Protein 3DYT (pdb70)

InterPro domains:
  IPR001452 SH3 domain [PF07653] (5-59)
  IPR001452 SH3 domain [PS50002] (1-62)
  IPR001452 SH3 domain [SM00326] (3-61)
  IPR001683 Phox homology [PF00787] (275-356)
  IPR001683 Phox homology [PS50195] (250-361)
  IPR001683 Phox homology [SM00312] (247-357)
  IPR014536 Sorting nexin 9 family [PIRSF027744] (1-592)
  IPR019497 Sorting nexin protein, WASP-binding domain [PF10456] (358-592)
  IPR027267 AH/BAR domain superfamily [G3DSA:1.20.1270.60] (405-594)
  IPR035558 SNX9, SH3 domain [cd11898] (4-60)
  IPR036028 SH3-like domain superfamily [SSF50044] (3-72)
  IPR036871 PX domain superfamily [G3DSA:3.30.1520.10] (230-363)
  IPR036871 PX domain superfamily [SSF64268] (232-363)
  IPR037425 Sorting nexin-9, BAR domain [cd07668] (386-595)
  IPR037426 Sorting nexin-9, PX domain [cd07285] (250-375)

Structure (mmCIF, N/CA/C/O backbone):
data_3DYT
#
_entry.id   3DYT
#
_cell.length_a   67.000
_cell.length_b   144.005
_cell.length_c   103.331
_cell.angle_alpha   90.00
_cell.angle_beta   90.00
_cell.angle_gamma   90.00
#
_symmetry.space_group_name_H-M   'C 2 2 21'
#
loop_
_entity.id
_entity.type
_entity.pdbx_description
1 polymer 'Sorting nexin-9'
2 non-polymer 'SULFATE ION'
3 water water
#
loop_
_atom_site.group_PDB
_atom_site.id
_atom_site.type_symbol
_atom_site.label_atom_id
_atom_site.label_alt_id
_atom_site.label_comp_id
_atom_site.label_asym_id
_atom_site.label_entity_id
_atom_site.label_seq_id
_atom_site.pdbx_PDB_ins_code
_atom_site.Cartn_x
_atom_site.Cartn_y
_atom_site.Cartn_z
_atom_site.occupancy
_atom_site.B_iso_or_equiv
_atom_site.auth_seq_id
_atom_site.auth_comp_id
_atom_site.auth_asym_id
_atom_site.auth_atom_id
_atom_site.pdbx_PDB_model_num
ATOM 1 N N . GLU A 1 1 ? 13.929 15.874 49.281 1.00 48.57 230 GLU A N 1
ATOM 2 C CA . GLU A 1 1 ? 12.832 16.813 49.527 1.00 48.63 230 GLU A CA 1
ATOM 3 C C . GLU A 1 1 ? 12.682 17.141 51.021 1.00 44.23 230 GLU A C 1
ATOM 4 O O . GLU A 1 1 ? 11.714 17.781 51.443 1.00 42.16 230 GLU A O 1
ATOM 10 N N . LYS A 1 2 ? 13.646 16.690 51.815 1.00 42.47 231 LYS A N 1
ATOM 11 C CA . LYS A 1 2 ? 13.654 16.972 53.239 1.00 40.50 231 LYS A CA 1
ATOM 12 C C . LYS A 1 2 ? 14.352 18.307 53.517 1.00 37.88 231 LYS A C 1
ATOM 13 O O . LYS A 1 2 ? 15.317 18.666 52.841 1.00 39.45 231 LYS A O 1
ATOM 19 N N . ILE A 1 3 ? 13.838 19.053 54.486 1.00 33.48 232 ILE A N 1
ATOM 20 C CA . ILE A 1 3 ? 14.390 20.369 54.804 1.00 31.41 232 ILE A CA 1
ATOM 21 C C . ILE A 1 3 ? 15.023 20.324 56.175 1.00 29.46 232 ILE A C 1
ATOM 22 O O . ILE A 1 3 ? 14.322 20.162 57.178 1.00 30.01 232 ILE A O 1
ATOM 27 N N . PRO A 1 4 ? 16.356 20.452 56.226 1.00 28.11 233 PRO A N 1
ATOM 28 C CA . PRO A 1 4 ? 17.060 20.391 57.506 1.00 28.11 233 PRO A CA 1
ATOM 29 C C . PRO A 1 4 ? 16.919 21.700 58.287 1.00 27.94 233 PRO A C 1
ATOM 30 O O . PRO A 1 4 ? 16.916 22.779 57.684 1.00 26.90 233 PRO A O 1
ATOM 34 N N . ILE A 1 5 ? 16.796 21.600 59.609 1.00 27.96 234 ILE A N 1
ATOM 35 C CA . ILE A 1 5 ? 16.928 22.761 60.486 1.00 25.93 234 ILE A CA 1
ATOM 36 C C . ILE A 1 5 ? 17.985 22.423 61.510 1.00 26.00 234 ILE A C 1
ATOM 37 O O . ILE A 1 5 ? 17.931 21.370 62.128 1.00 27.89 234 ILE A O 1
ATOM 42 N N . ILE A 1 6 ? 18.963 23.301 61.675 1.00 25.64 235 ILE A N 1
ATOM 43 C CA . ILE A 1 6 ? 20.035 23.072 62.622 1.00 26.64 235 ILE A CA 1
ATOM 44 C C . ILE A 1 6 ? 20.012 24.151 63.698 1.00 29.39 235 ILE A C 1
ATOM 45 O O . ILE A 1 6 ? 19.332 25.175 63.562 1.00 27.92 235 ILE A O 1
ATOM 50 N N . VAL A 1 7 ? 20.746 23.923 64.776 1.00 28.66 236 VAL A N 1
ATOM 51 C CA . VAL A 1 7 ? 20.846 24.929 65.816 1.00 28.67 236 VAL A CA 1
ATOM 52 C C . VAL A 1 7 ? 22.236 25.541 65.755 1.00 31.79 236 VAL A C 1
ATOM 53 O O . VAL A 1 7 ? 23.236 24.826 65.834 1.00 30.16 236 VAL A O 1
ATOM 57 N N . GLY A 1 8 ? 22.299 26.861 65.578 1.00 30.80 237 GLY A N 1
ATOM 58 C CA . GLY A 1 8 ? 23.569 27.562 65.582 1.00 31.48 237 GLY A CA 1
ATOM 59 C C . GLY A 1 8 ? 23.631 28.570 66.712 1.00 33.38 237 GLY A C 1
ATOM 60 O O . GLY A 1 8 ? 22.898 28.461 67.690 1.00 31.17 237 GLY A O 1
ATOM 61 N N . ASP A 1 9 ? 24.494 29.567 66.556 1.00 34.66 238 ASP A N 1
ATOM 62 C CA . ASP A 1 9 ? 24.731 30.555 67.593 1.00 37.25 238 ASP A CA 1
ATOM 63 C C . ASP A 1 9 ? 23.509 31.395 67.955 1.00 37.65 238 ASP A C 1
ATOM 64 O O . ASP A 1 9 ? 23.482 32.011 69.019 1.00 39.04 238 ASP A O 1
ATOM 69 N N . TYR A 1 10 ? 22.497 31.403 67.091 1.00 32.81 239 TYR A N 1
ATOM 70 C CA . TYR A 1 10 ? 21.290 32.165 67.359 1.00 31.83 239 TYR A CA 1
ATOM 71 C C . TYR A 1 10 ? 20.096 31.260 67.542 1.00 30.76 239 TYR A C 1
ATOM 72 O O . TYR A 1 10 ? 18.954 31.709 67.525 1.00 31.13 239 TYR A O 1
ATOM 81 N N . GLY A 1 11 ? 20.365 29.984 67.760 1.00 29.65 240 GLY A N 1
ATOM 82 C CA . GLY A 1 11 ? 19.303 29.012 67.882 1.00 29.60 240 GLY A CA 1
ATOM 83 C C . GLY A 1 11 ? 19.020 28.426 66.512 1.00 27.87 240 GLY A C 1
ATOM 84 O O . GLY A 1 11 ? 19.906 28.395 65.652 1.00 26.00 240 GLY A O 1
ATOM 85 N N . PRO A 1 12 ? 17.785 27.956 66.314 1.00 25.83 241 PRO A N 1
ATOM 86 C CA . PRO A 1 12 ? 17.357 27.317 65.070 1.00 25.02 241 PRO A CA 1
ATOM 87 C C . PRO A 1 12 ? 17.665 28.189 63.866 1.00 25.87 241 PRO A C 1
ATOM 88 O O . PRO A 1 12 ? 17.483 29.416 63.913 1.00 22.10 241 PRO A O 1
ATOM 100 N N . TRP A 1 14 ? 18.101 27.749 59.195 1.00 22.64 243 TRP A N 1
ATOM 101 C CA . TRP A 1 14 ? 18.137 26.926 58.001 1.00 23.51 243 TRP A CA 1
ATOM 102 C C . TRP A 1 14 ? 19.587 26.570 57.701 1.00 25.31 243 TRP A C 1
ATOM 103 O O . TRP A 1 14 ? 20.514 27.140 58.299 1.00 25.72 243 TRP A O 1
ATOM 114 N N . VAL A 1 15 ? 19.772 25.666 56.741 1.00 24.00 244 VAL A N 1
ATOM 115 C CA . VAL A 1 15 ? 21.105 25.290 56.261 1.00 26.14 244 VAL A CA 1
ATOM 116 C C . VAL A 1 15 ? 21.421 26.089 55.009 1.00 26.54 244 VAL A C 1
ATOM 117 O O . VAL A 1 15 ? 20.782 25.923 53.981 1.00 27.20 244 VAL A O 1
ATOM 121 N N . TYR A 1 16 ? 22.376 27.001 55.109 1.00 27.88 245 TYR A N 1
ATOM 122 C CA . TYR A 1 16 ? 22.654 27.914 54.012 1.00 28.09 245 TYR A CA 1
ATOM 123 C C . TYR A 1 16 ? 23.697 27.320 53.080 1.00 31.07 245 TYR A C 1
ATOM 124 O O . TYR A 1 16 ? 24.619 26.659 53.529 1.00 30.91 245 TYR A O 1
ATOM 133 N N . PRO A 1 17 ? 23.559 27.569 51.771 1.00 33.17 246 PRO A N 1
ATOM 134 C CA . PRO A 1 17 ? 24.453 26.980 50.767 1.00 35.08 246 PRO A CA 1
ATOM 135 C C . PRO A 1 17 ? 25.842 27.590 50.878 1.00 37.75 246 PRO A C 1
ATOM 136 O O . PRO A 1 17 ? 25.973 28.750 51.267 1.00 37.84 246 PRO A O 1
ATOM 140 N N . THR A 1 18 ? 26.866 26.816 50.538 1.00 38.97 247 THR A N 1
ATOM 141 C CA . THR A 1 18 ? 28.238 27.282 50.647 1.00 39.73 247 THR A CA 1
ATOM 142 C C . THR A 1 18 ? 28.514 28.417 49.670 1.00 42.03 247 THR A C 1
ATOM 143 O O . THR A 1 18 ? 29.414 29.225 49.889 1.00 42.25 247 THR A O 1
ATOM 147 N N . SER A 1 19 ? 27.728 28.481 48.600 1.00 40.92 248 SER A N 1
ATOM 148 C CA . SER A 1 19 ? 27.849 29.551 47.621 1.00 44.32 248 SER A CA 1
ATOM 149 C C . SER A 1 19 ? 26.510 30.235 47.369 1.00 45.10 248 SER A C 1
ATOM 150 O O . SER A 1 19 ? 25.465 29.589 47.307 1.00 44.25 248 SER A O 1
ATOM 153 N N . THR A 1 20 ? 26.551 31.547 47.194 1.00 44.80 249 THR A N 1
ATOM 154 C CA . THR A 1 20 ? 25.328 32.309 47.020 1.00 46.51 249 THR A CA 1
ATOM 155 C C . THR A 1 20 ? 24.710 32.101 45.630 1.00 44.82 249 THR A C 1
ATOM 156 O O . THR A 1 20 ? 25.409 32.009 44.611 1.00 45.28 249 THR A O 1
ATOM 160 N N . PHE A 1 21 ? 23.388 32.002 45.619 1.00 42.23 250 PHE A N 1
ATOM 161 C CA . PHE A 1 21 ? 22.614 31.755 44.408 1.00 38.68 250 PHE A CA 1
ATOM 162 C C . PHE A 1 21 ? 21.848 33.036 44.095 1.00 36.46 250 PHE A C 1
ATOM 163 O O . PHE A 1 21 ? 21.368 33.710 45.018 1.00 34.37 250 PHE A O 1
ATOM 171 N N . ASP A 1 22 ? 21.754 33.388 42.814 1.00 34.14 251 ASP A N 1
ATOM 172 C CA . ASP A 1 22 ? 21.016 34.576 42.401 1.00 33.77 251 ASP A CA 1
ATOM 173 C C . ASP A 1 22 ? 20.528 34.371 40.964 1.00 32.88 251 ASP A C 1
ATOM 174 O O . ASP A 1 22 ? 20.801 33.335 40.358 1.00 34.02 251 ASP A O 1
ATOM 179 N N . CYS A 1 23 ? 19.809 35.348 40.426 1.00 31.87 252 CYS A N 1
ATOM 180 C CA . CYS A 1 23 ? 19.240 35.242 39.081 1.00 31.59 252 CYS A CA 1
ATOM 181 C C . CYS A 1 23 ? 19.069 36.612 38.450 1.00 31.76 252 CYS A C 1
ATOM 182 O O . CYS A 1 23 ? 18.462 37.496 39.039 1.00 30.95 252 CYS A O 1
ATOM 185 N N . VAL A 1 24 ? 19.597 36.793 37.238 1.00 32.80 253 VAL A N 1
ATOM 186 C CA . VAL A 1 24 ? 19.446 38.068 36.549 1.00 31.84 253 VAL A CA 1
ATOM 187 C C . VAL A 1 24 ? 18.104 38.126 35.839 1.00 30.49 253 VAL A C 1
ATOM 188 O O . VAL A 1 24 ? 17.708 37.181 35.155 1.00 33.32 253 VAL A O 1
ATOM 192 N N . VAL A 1 25 ? 17.406 39.238 36.007 1.00 31.25 254 VAL A N 1
ATOM 193 C CA . VAL A 1 25 ? 16.143 39.466 35.325 1.00 32.07 254 VAL A CA 1
ATOM 194 C C . VAL A 1 25 ? 16.420 40.471 34.219 1.00 33.63 254 VAL A C 1
ATOM 195 O O . VAL A 1 25 ? 16.820 41.601 34.509 1.00 32.79 254 VAL A O 1
ATOM 199 N N . ALA A 1 26 ? 16.204 40.074 32.962 1.00 32.32 255 ALA A N 1
ATOM 200 C CA . ALA A 1 26 ? 16.564 40.943 31.838 1.00 34.24 255 ALA A CA 1
ATOM 201 C C . ALA A 1 26 ? 15.523 40.994 30.705 1.00 32.84 255 ALA A C 1
ATOM 202 O O . ALA A 1 26 ? 14.586 40.198 30.668 1.00 32.97 255 ALA A O 1
ATOM 204 N N . ASP A 1 27 ? 15.718 41.938 29.787 1.00 34.56 256 ASP A N 1
ATOM 205 C CA . ASP A 1 27 ? 14.924 42.045 28.563 1.00 33.63 256 ASP A CA 1
ATOM 206 C C . ASP A 1 27 ? 15.403 41.040 27.507 1.00 32.68 256 ASP A C 1
ATOM 207 O O . ASP A 1 27 ? 16.544 41.097 27.050 1.00 32.28 256 ASP A O 1
ATOM 212 N N . PRO A 1 28 ? 14.527 40.111 27.105 1.00 32.92 257 PRO A N 1
ATOM 213 C CA . PRO A 1 28 ? 14.946 39.097 26.128 1.00 34.09 257 PRO A CA 1
ATOM 214 C C . PRO A 1 28 ? 15.278 39.700 24.750 1.00 33.15 257 PRO A C 1
ATOM 215 O O . PRO A 1 28 ? 16.030 39.083 24.003 1.00 31.34 257 PRO A O 1
ATOM 219 N N . ARG A 1 29 ? 14.730 40.874 24.443 1.00 33.00 258 ARG A N 1
ATOM 220 C CA . ARG A 1 29 ? 15.016 41.575 23.184 1.00 34.13 258 ARG A CA 1
ATOM 221 C C . ARG A 1 29 ? 16.496 41.901 23.061 1.00 34.98 258 ARG A C 1
ATOM 222 O O . ARG A 1 29 ? 17.034 42.046 21.948 1.00 32.86 258 ARG A O 1
ATOM 230 N N . LYS A 1 30 ? 17.151 42.021 24.213 1.00 32.74 259 LYS A N 1
ATOM 231 C CA . LYS A 1 30 ? 18.551 42.401 24.261 1.00 33.59 259 LYS A CA 1
ATOM 232 C C . LYS A 1 30 ? 19.469 41.201 24.409 1.00 35.13 259 LYS A C 1
ATOM 233 O O . LYS A 1 30 ? 20.693 41.342 24.425 1.00 35.25 259 LYS A O 1
ATOM 239 N N . GLY A 1 31 ? 18.885 40.015 24.503 1.00 34.66 260 GLY A N 1
ATOM 240 C CA . GLY A 1 31 ? 19.671 38.829 24.778 1.00 37.36 260 GLY A CA 1
ATOM 241 C C . GLY A 1 31 ? 20.412 38.275 23.574 1.00 42.06 260 GLY A C 1
ATOM 242 O O . GLY A 1 31 ? 20.319 38.796 22.455 1.00 38.13 260 GLY A O 1
ATOM 243 N N . SER A 1 32 ? 21.142 37.189 23.804 1.00 41.68 261 SER A N 1
ATOM 244 C CA . SER A 1 32 ? 21.914 36.570 22.744 1.00 43.37 261 SER A CA 1
ATOM 245 C C . SER A 1 32 ? 21.095 35.532 21.949 1.00 43.79 261 SER A C 1
ATOM 246 O O . SER A 1 32 ? 21.574 34.980 20.950 1.00 45.07 261 SER A O 1
ATOM 249 N N . LYS A 1 33 ? 19.863 35.267 22.372 1.00 41.75 262 LYS A N 1
ATOM 250 C CA . LYS A 1 33 ? 19.002 34.390 21.589 1.00 41.99 262 LYS A CA 1
ATOM 251 C C . LYS A 1 33 ? 18.135 35.184 20.619 1.00 43.84 262 LYS A C 1
ATOM 252 O O . LYS A 1 33 ? 17.733 36.321 20.903 1.00 42.63 262 LYS A O 1
ATOM 266 N N . TYR A 1 35 ? 14.921 36.253 19.393 1.00 39.40 264 TYR A N 1
ATOM 267 C CA . TYR A 1 35 ? 13.678 36.388 20.141 1.00 39.67 264 TYR A CA 1
ATOM 268 C C . TYR A 1 35 ? 12.541 37.046 19.347 1.00 38.38 264 TYR A C 1
ATOM 269 O O . TYR A 1 35 ? 12.695 38.136 18.789 1.00 37.09 264 TYR A O 1
ATOM 278 N N . GLY A 1 36 ? 11.402 36.361 19.313 1.00 38.84 265 GLY A N 1
ATOM 279 C CA . GLY A 1 36 ? 10.207 36.871 18.673 1.00 39.20 265 GLY A CA 1
ATOM 280 C C . GLY A 1 36 ? 9.331 37.602 19.664 1.00 41.95 265 GLY A C 1
ATOM 281 O O . GLY A 1 36 ? 8.919 37.045 20.674 1.00 45.84 265 GLY A O 1
ATOM 282 N N . LEU A 1 37 ? 9.062 38.866 19.367 1.00 42.79 266 LEU A N 1
ATOM 283 C CA . LEU A 1 37 ? 8.317 39.762 20.237 1.00 45.38 266 LEU A CA 1
ATOM 284 C C . LEU A 1 37 ? 6.926 39.226 20.549 1.00 48.99 266 LEU A C 1
ATOM 285 O O . LEU A 1 37 ? 6.534 38.151 20.074 1.00 48.89 266 LEU A O 1
ATOM 290 N N . LYS A 1 38 ? 6.196 39.983 21.371 1.00 50.53 267 LYS A N 1
ATOM 291 C CA . LYS A 1 38 ? 4.752 39.805 21.567 1.00 50.29 267 LYS A CA 1
ATOM 292 C C . LYS A 1 38 ? 4.155 40.996 22.317 1.00 51.04 267 LYS A C 1
ATOM 293 O O . LYS A 1 38 ? 4.803 42.028 22.535 1.00 50.48 267 LYS A O 1
ATOM 299 N N . SER A 1 39 ? 2.877 40.850 22.634 1.00 51.68 268 SER A N 1
ATOM 300 C CA . SER A 1 39 ? 2.390 41.100 23.990 1.00 52.76 268 SER A CA 1
ATOM 301 C C . SER A 1 39 ? 1.785 39.736 24.216 1.00 50.03 268 SER A C 1
ATOM 302 O O . SER A 1 39 ? 1.026 39.265 23.354 1.00 51.49 268 SER A O 1
ATOM 305 N N . TYR A 1 40 ? 2.112 39.068 25.321 1.00 49.20 269 TYR A N 1
ATOM 306 C CA . TYR A 1 40 ? 2.735 39.628 26.525 1.00 47.40 269 TYR A CA 1
ATOM 307 C C . TYR A 1 40 ? 4.234 39.993 26.502 1.00 48.35 269 TYR A C 1
ATOM 308 O O . TYR A 1 40 ? 5.029 39.360 25.799 1.00 48.42 269 TYR A O 1
ATOM 317 N N . ILE A 1 41 ? 4.594 41.001 27.306 1.00 46.99 270 ILE A N 1
ATOM 318 C CA . ILE A 1 41 ? 5.979 41.249 27.738 1.00 44.82 270 ILE A CA 1
ATOM 319 C C . ILE A 1 41 ? 6.550 40.022 28.445 1.00 43.42 270 ILE A C 1
ATOM 320 O O . ILE A 1 41 ? 5.830 39.309 29.145 1.00 42.07 270 ILE A O 1
ATOM 325 N N . GLU A 1 42 ? 7.837 39.754 28.249 1.00 41.25 271 GLU A N 1
ATOM 326 C CA . GLU A 1 42 ? 8.481 38.653 28.953 1.00 37.89 271 GLU A CA 1
ATOM 327 C C . GLU A 1 42 ? 9.756 39.122 29.625 1.00 37.79 271 GLU A C 1
ATOM 328 O O . GLU A 1 42 ? 10.311 40.157 29.256 1.00 37.30 271 GLU A O 1
ATOM 334 N N . TYR A 1 43 ? 10.194 38.360 30.623 1.00 33.74 272 TYR A N 1
ATOM 335 C CA . TYR A 1 43 ? 11.422 38.644 31.348 1.00 32.48 272 TYR A CA 1
ATOM 336 C C . TYR A 1 43 ? 12.352 37.479 31.146 1.00 32.11 272 TYR A C 1
ATOM 337 O O . TYR A 1 43 ? 11.928 36.336 31.227 1.00 33.47 272 TYR A O 1
ATOM 346 N N . GLN A 1 44 ? 13.613 37.763 30.840 1.00 32.79 273 GLN A N 1
ATOM 347 C CA . GLN A 1 44 ? 14.595 36.703 30.643 1.00 32.68 273 GLN A CA 1
ATOM 348 C C . GLN A 1 44 ? 15.318 36.484 31.967 1.00 31.57 273 GLN A C 1
ATOM 349 O O . GLN A 1 44 ? 15.757 37.434 32.592 1.00 29.71 273 GLN A O 1
ATOM 355 N N . LEU A 1 45 ? 15.432 35.233 32.387 1.00 31.66 274 LEU A N 1
ATOM 356 C CA . LEU A 1 45 ? 16.033 34.936 33.673 1.00 33.82 274 LEU A CA 1
ATOM 357 C C . LEU A 1 45 ? 17.239 34.047 33.455 1.00 32.97 274 LEU A C 1
ATOM 358 O O . LEU A 1 45 ? 17.136 33.005 32.824 1.00 33.27 274 LEU A O 1
ATOM 363 N N . THR A 1 46 ? 18.380 34.458 33.990 1.00 33.13 275 THR A N 1
ATOM 364 C CA . THR A 1 46 ? 19.566 33.616 33.947 1.00 34.99 275 THR A CA 1
ATOM 365 C C . THR A 1 46 ? 20.086 33.357 35.356 1.00 34.65 275 THR A C 1
ATOM 366 O O . THR A 1 46 ? 20.640 34.246 35.986 1.00 33.37 275 THR A O 1
ATOM 370 N N . PRO A 1 47 ? 19.898 32.132 35.859 1.00 35.88 276 PRO A N 1
ATOM 371 C CA . PRO A 1 47 ? 20.448 31.811 37.179 1.00 35.54 276 PRO A CA 1
ATOM 372 C C . PRO A 1 47 ? 21.973 31.893 37.161 1.00 38.94 276 PRO A C 1
ATOM 373 O O . PRO A 1 47 ? 22.596 31.692 36.117 1.00 38.69 276 PRO A O 1
ATOM 377 N N . THR A 1 48 ? 22.562 32.188 38.312 1.00 38.31 277 THR A N 1
ATOM 378 C CA . THR A 1 48 ? 24.006 32.365 38.415 1.00 40.13 277 THR A CA 1
ATOM 379 C C . THR A 1 48 ? 24.763 31.066 38.199 1.00 40.72 277 THR A C 1
ATOM 380 O O . THR A 1 48 ? 25.930 31.080 37.823 1.00 42.58 277 THR A O 1
ATOM 384 N N . ASN A 1 49 ? 24.106 29.940 38.433 1.00 39.67 278 ASN A N 1
ATOM 385 C CA . ASN A 1 49 ? 24.786 28.661 38.321 1.00 42.16 278 ASN A CA 1
ATOM 386 C C . ASN A 1 49 ? 24.668 28.023 36.929 1.00 42.93 278 ASN A C 1
ATOM 387 O O . ASN A 1 49 ? 24.895 26.827 36.766 1.00 41.62 278 ASN A O 1
ATOM 392 N N . THR A 1 50 ? 24.308 28.818 35.930 1.00 42.78 279 THR A N 1
ATOM 393 C CA . THR A 1 50 ? 24.147 28.281 34.580 1.00 43.64 279 THR A CA 1
ATOM 394 C C . THR A 1 50 ? 24.208 29.379 33.528 1.00 44.76 279 THR A C 1
ATOM 395 O O . THR A 1 50 ? 24.102 30.566 33.842 1.00 44.01 279 THR A O 1
ATOM 399 N N . ASN A 1 51 ? 24.401 28.986 32.273 1.00 47.17 280 ASN A N 1
ATOM 400 C CA . ASN A 1 51 ? 24.394 29.946 31.182 1.00 45.83 280 ASN A CA 1
ATOM 401 C C . ASN A 1 51 ? 23.025 29.943 30.522 1.00 45.73 280 ASN A C 1
ATOM 402 O O . ASN A 1 51 ? 22.703 30.823 29.725 1.00 45.88 280 ASN A O 1
ATOM 407 N N . ARG A 1 52 ? 22.218 28.940 30.858 1.00 46.86 281 ARG A N 1
ATOM 408 C CA . ARG A 1 52 ? 20.885 28.809 30.273 1.00 45.35 281 ARG A CA 1
ATOM 409 C C . ARG A 1 52 ? 19.919 29.864 30.808 1.00 42.90 281 ARG A C 1
ATOM 410 O O . ARG A 1 52 ? 19.901 30.173 32.006 1.00 40.36 281 ARG A O 1
ATOM 418 N N . SER A 1 53 ? 19.110 30.399 29.904 1.00 40.46 282 SER A N 1
ATOM 419 C CA . SER A 1 53 ? 18.075 31.364 30.239 1.00 39.48 282 SER A CA 1
ATOM 420 C C . SER A 1 53 ? 16.709 30.771 29.990 1.00 39.06 282 SER A C 1
ATOM 421 O O . SER A 1 53 ? 16.543 29.927 29.104 1.00 39.60 282 SER A O 1
ATOM 424 N N . VAL A 1 54 ? 15.724 31.233 30.752 1.00 35.93 283 VAL A N 1
ATOM 425 C CA . VAL A 1 54 ? 14.333 31.020 30.377 1.00 34.91 283 VAL A CA 1
ATOM 426 C C . VAL A 1 54 ? 13.627 32.362 30.319 1.00 34.57 283 VAL A C 1
ATOM 427 O O . VAL A 1 54 ? 14.087 33.342 30.912 1.00 33.49 283 VAL A O 1
ATOM 431 N N . ASN A 1 55 ? 12.531 32.416 29.572 1.00 33.37 284 ASN A N 1
ATOM 432 C CA . ASN A 1 55 ? 11.701 33.608 29.517 1.00 35.31 284 ASN A CA 1
ATOM 433 C C . ASN A 1 55 ? 10.388 33.350 30.250 1.00 33.90 284 ASN A C 1
ATOM 434 O O . ASN A 1 55 ? 9.902 32.215 30.266 1.00 33.65 284 ASN A O 1
ATOM 439 N N . HIS A 1 56 ? 9.811 34.407 30.825 1.00 34.00 285 HIS A N 1
ATOM 440 C CA . HIS A 1 56 ? 8.531 34.318 31.526 1.00 34.23 285 HIS A CA 1
ATOM 441 C C . HIS A 1 56 ? 7.748 35.604 31.405 1.00 34.72 285 HIS A C 1
ATOM 442 O O . HIS A 1 56 ? 8.272 36.687 31.654 1.00 33.82 285 HIS A O 1
ATOM 449 N N . ARG A 1 57 ? 6.475 35.480 31.053 1.00 34.41 286 ARG A N 1
ATOM 450 C CA . ARG A 1 57 ? 5.545 36.591 31.161 1.00 37.44 286 ARG A CA 1
ATOM 451 C C . ARG A 1 57 ? 5.247 36.898 32.642 1.00 35.80 286 ARG A C 1
ATOM 452 O O . ARG A 1 57 ? 5.478 36.058 33.514 1.00 33.00 286 ARG A O 1
ATOM 460 N N . TYR A 1 58 ? 4.707 38.081 32.906 1.00 35.80 287 TYR A N 1
ATOM 461 C CA . TYR A 1 58 ? 4.412 38.504 34.271 1.00 36.95 287 TYR A CA 1
ATOM 462 C C . TYR A 1 58 ? 3.494 37.515 34.989 1.00 39.71 287 TYR A C 1
ATOM 463 O O . TYR A 1 58 ? 3.742 37.154 36.140 1.00 37.94 287 TYR A O 1
ATOM 472 N N . LYS A 1 59 ? 2.448 37.065 34.300 1.00 37.54 288 LYS A N 1
ATOM 473 C CA . LYS A 1 59 ? 1.533 36.055 34.838 1.00 39.57 288 LYS A CA 1
ATOM 474 C C . LYS A 1 59 ? 2.231 34.845 35.452 1.00 36.53 288 LYS A C 1
ATOM 475 O O . LYS A 1 59 ? 1.717 34.230 36.387 1.00 36.30 288 LYS A O 1
ATOM 481 N N . HIS A 1 60 ? 3.377 34.464 34.906 1.00 35.08 289 HIS A N 1
ATOM 482 C CA . HIS A 1 60 ? 4.080 33.299 35.421 1.00 32.68 289 HIS A CA 1
ATOM 483 C C . HIS A 1 60 ? 4.689 33.560 36.806 1.00 31.67 289 HIS A C 1
ATOM 484 O O . HIS A 1 60 ? 4.838 32.645 37.611 1.00 29.60 289 HIS A O 1
ATOM 491 N N . PHE A 1 61 ? 5.067 34.803 37.059 1.00 31.03 290 PHE A N 1
ATOM 492 C CA . PHE A 1 61 ? 5.577 35.169 38.371 1.00 32.33 290 PHE A CA 1
ATOM 493 C C . PHE A 1 61 ? 4.430 35.144 39.372 1.00 32.29 290 PHE A C 1
ATOM 494 O O . PHE A 1 61 ? 4.587 34.693 40.487 1.00 29.87 290 PHE A O 1
ATOM 502 N N . ASP A 1 62 ? 3.263 35.597 38.940 1.00 34.22 291 ASP A N 1
ATOM 503 C CA . ASP A 1 62 ? 2.075 35.545 39.771 1.00 34.22 291 ASP A CA 1
ATOM 504 C C . ASP A 1 62 ? 1.776 34.099 40.147 1.00 33.29 291 ASP A C 1
ATOM 505 O O . ASP A 1 62 ? 1.427 33.773 41.291 1.00 30.91 291 ASP A O 1
ATOM 510 N N . TRP A 1 63 ? 1.940 33.228 39.165 1.00 31.58 292 TRP A N 1
ATOM 511 C CA . TRP A 1 63 ? 1.712 31.812 39.345 1.00 29.49 292 TRP A CA 1
ATOM 512 C C . TRP A 1 63 ? 2.679 31.243 40.378 1.00 29.16 292 TRP A C 1
ATOM 513 O O . TRP A 1 63 ? 2.291 30.440 41.230 1.00 25.94 292 TRP A O 1
ATOM 524 N N . LEU A 1 64 ? 3.948 31.634 40.275 1.00 28.38 293 LEU A N 1
ATOM 525 C CA . LEU A 1 64 ? 4.971 31.134 41.192 1.00 28.68 293 LEU A CA 1
ATOM 526 C C . LEU A 1 64 ? 4.718 31.656 42.611 1.00 26.91 293 LEU A C 1
ATOM 527 O O . LEU A 1 64 ? 4.801 30.910 43.577 1.00 27.51 293 LEU A O 1
ATOM 532 N N . TYR A 1 65 ? 4.399 32.938 42.711 1.00 27.04 294 TYR A N 1
ATOM 533 C CA . TYR A 1 65 ? 4.032 33.556 43.977 1.00 28.53 294 TYR A CA 1
ATOM 534 C C . TYR A 1 65 ? 2.935 32.752 44.696 1.00 28.38 294 TYR A C 1
ATOM 535 O O . TYR A 1 65 ? 3.063 32.442 45.884 1.00 27.05 294 TYR A O 1
ATOM 544 N N . GLU A 1 66 ? 1.868 32.412 43.979 1.00 28.00 295 GLU A N 1
ATOM 545 C CA . GLU A 1 66 ? 0.803 31.593 44.554 1.00 30.12 295 GLU A CA 1
ATOM 546 C C . GLU A 1 66 ? 1.267 30.188 44.919 1.00 29.53 295 GLU A C 1
ATOM 547 O O . GLU A 1 66 ? 0.922 29.674 45.992 1.00 27.40 295 GLU A O 1
ATOM 553 N N . ARG A 1 67 ? 2.029 29.552 44.033 1.00 26.68 296 ARG A N 1
ATOM 554 C CA . ARG A 1 67 ? 2.554 28.228 44.346 1.00 26.86 296 ARG A CA 1
ATOM 555 C C . ARG A 1 67 ? 3.374 28.295 45.645 1.00 28.14 296 ARG A C 1
ATOM 556 O O . ARG A 1 67 ? 3.294 27.403 46.496 1.00 24.89 296 ARG A O 1
ATOM 564 N N . LEU A 1 68 ? 4.171 29.356 45.786 1.00 25.99 297 LEU A N 1
ATOM 565 C CA . LEU A 1 68 ? 5.062 29.468 46.934 1.00 26.18 297 LEU A CA 1
ATOM 566 C C . LEU A 1 68 ? 4.264 29.703 48.212 1.00 25.69 297 LEU A C 1
ATOM 567 O O . LEU A 1 68 ? 4.552 29.094 49.252 1.00 26.35 297 LEU A O 1
ATOM 572 N N . LEU A 1 69 ? 3.264 30.582 48.133 1.00 24.95 298 LEU A N 1
ATOM 573 C CA . LEU A 1 69 ? 2.363 30.814 49.268 1.00 27.23 298 LEU A CA 1
ATOM 574 C C . LEU A 1 69 ? 1.687 29.523 49.705 1.00 26.81 298 LEU A C 1
ATOM 575 O O . LEU A 1 69 ? 1.729 29.148 50.869 1.00 24.91 298 LEU A O 1
ATOM 580 N N . VAL A 1 70 ? 1.032 28.866 48.760 1.00 26.94 299 VAL A N 1
ATOM 581 C CA . VAL A 1 70 ? 0.341 27.612 49.029 1.00 27.60 299 VAL A CA 1
ATOM 582 C C . VAL A 1 70 ? 1.283 26.592 49.682 1.00 28.02 299 VAL A C 1
ATOM 583 O O . VAL A 1 70 ? 0.977 26.020 50.723 1.00 28.16 299 VAL A O 1
ATOM 587 N N . LYS A 1 71 ? 2.447 26.368 49.081 1.00 27.80 300 LYS A N 1
ATOM 588 C CA . LYS A 1 71 ? 3.360 25.362 49.618 1.00 26.15 300 LYS A CA 1
ATOM 589 C C . LYS A 1 71 ? 4.040 25.769 50.933 1.00 26.49 300 LYS A C 1
ATOM 590 O O . LYS A 1 71 ? 4.087 24.990 51.893 1.00 24.45 300 LYS A O 1
ATOM 596 N N . PHE A 1 72 ? 4.550 26.996 50.995 1.00 25.41 301 PHE A N 1
ATOM 597 C CA . PHE A 1 72 ? 5.426 27.354 52.102 1.00 25.25 301 PHE A CA 1
ATOM 598 C C . PHE A 1 72 ? 4.829 28.382 53.069 1.00 24.11 301 PHE A C 1
ATOM 599 O O . PHE A 1 72 ? 5.422 28.671 54.096 1.00 23.49 301 PHE A O 1
ATOM 607 N N . GLY A 1 73 ? 3.670 28.927 52.715 1.00 24.34 302 GLY A N 1
ATOM 608 C CA . GLY A 1 73 ? 3.071 30.049 53.421 1.00 25.38 302 GLY A CA 1
ATOM 609 C C . GLY A 1 73 ? 2.805 29.869 54.912 1.00 25.70 302 GLY A C 1
ATOM 610 O O . GLY A 1 73 ? 2.679 30.862 55.620 1.00 22.76 302 GLY A O 1
ATOM 611 N N . SER A 1 74 ? 2.710 28.625 55.391 1.00 23.75 303 SER A N 1
ATOM 612 C CA . SER A 1 74 ? 2.460 28.377 56.821 1.00 25.06 303 SER A CA 1
ATOM 613 C C . SER A 1 74 ? 3.702 28.633 57.636 1.00 24.91 303 SER A C 1
ATOM 614 O O . SER A 1 74 ? 3.647 28.740 58.867 1.00 24.35 303 SER A O 1
ATOM 617 N N . ALA A 1 75 ? 4.833 28.707 56.947 1.00 23.93 304 ALA A N 1
ATOM 618 C CA . ALA A 1 75 ? 6.116 28.818 57.624 1.00 23.45 304 ALA A CA 1
ATOM 619 C C . ALA A 1 75 ? 6.933 30.023 57.164 1.00 23.70 304 ALA A C 1
ATOM 620 O O . ALA A 1 75 ? 7.664 30.593 57.944 1.00 24.48 304 ALA A O 1
ATOM 622 N N . ILE A 1 76 ? 6.845 30.377 55.885 1.00 23.49 305 ILE A N 1
ATOM 623 C CA . ILE A 1 76 ? 7.793 31.336 55.323 1.00 23.66 305 ILE A CA 1
ATOM 624 C C . ILE A 1 76 ? 7.070 32.482 54.654 1.00 23.07 305 ILE A C 1
ATOM 625 O O . ILE A 1 76 ? 6.228 32.257 53.794 1.00 25.38 305 ILE A O 1
ATOM 630 N N . PRO A 1 77 ? 7.392 33.724 55.045 1.00 23.46 306 PRO A N 1
ATOM 631 C CA . PRO A 1 77 ? 6.822 34.882 54.353 1.00 22.72 306 PRO A CA 1
ATOM 632 C C . PRO A 1 77 ? 7.237 34.906 52.884 1.00 23.89 306 PRO A C 1
ATOM 633 O O . PRO A 1 77 ? 8.419 34.760 52.568 1.00 22.89 306 PRO A O 1
ATOM 637 N N . ILE A 1 78 ? 6.275 35.095 51.996 1.00 23.61 307 ILE A N 1
ATOM 638 C CA . ILE A 1 78 ? 6.575 35.293 50.586 1.00 25.18 307 ILE A CA 1
ATOM 639 C C . ILE A 1 78 ? 6.423 36.783 50.251 1.00 25.59 307 ILE A C 1
ATOM 640 O O . ILE A 1 78 ? 5.347 37.354 50.426 1.00 24.23 307 ILE A O 1
ATOM 645 N N . PRO A 1 79 ? 7.504 37.416 49.759 1.00 25.75 308 PRO A N 1
ATOM 646 C CA . PRO A 1 79 ? 7.469 38.848 49.412 1.00 26.38 308 PRO A CA 1
ATOM 647 C C . PRO A 1 79 ? 6.387 39.147 48.380 1.00 27.23 308 PRO A C 1
ATOM 648 O O . PRO A 1 79 ? 6.164 38.338 47.486 1.00 27.06 308 PRO A O 1
ATOM 652 N N . SER A 1 80 ? 5.737 40.296 48.485 1.00 27.95 309 SER A N 1
ATOM 653 C CA . SER A 1 80 ? 4.693 40.646 47.535 1.00 30.53 309 SER A CA 1
ATOM 654 C C . SER A 1 80 ? 5.280 40.950 46.151 1.00 31.46 309 SER A C 1
ATOM 655 O O . SER A 1 80 ? 6.382 41.502 46.043 1.00 28.55 309 SER A O 1
ATOM 658 N N . LEU A 1 81 ? 4.534 40.617 45.099 1.00 34.21 310 LEU A N 1
ATOM 659 C CA . LEU A 1 81 ? 4.883 41.049 43.740 1.00 33.84 310 LEU A CA 1
ATOM 660 C C . LEU A 1 81 ? 4.612 42.541 43.505 1.00 35.50 310 LEU A C 1
ATOM 661 O O . LEU A 1 81 ? 3.853 43.174 44.236 1.00 36.57 310 LEU A O 1
ATOM 666 N N . PRO A 1 82 ? 5.235 43.114 42.470 1.00 38.39 311 PRO A N 1
ATOM 667 C CA . PRO A 1 82 ? 5.016 44.520 42.108 1.00 39.61 311 PRO A CA 1
ATOM 668 C C . PRO A 1 82 ? 3.543 44.861 41.871 1.00 40.50 311 PRO A C 1
ATOM 669 O O . PRO A 1 82 ? 2.780 43.990 41.454 1.00 40.59 311 PRO A O 1
ATOM 673 N N . PHE A 1 94 ? 6.166 52.904 35.925 1.00 60.34 323 PHE A N 1
ATOM 674 C CA . PHE A 1 94 ? 6.746 52.611 34.621 1.00 57.98 323 PHE A CA 1
ATOM 675 C C . PHE A 1 94 ? 7.103 51.128 34.469 1.00 57.73 323 PHE A C 1
ATOM 676 O O . PHE A 1 94 ? 7.024 50.355 35.428 1.00 56.42 323 PHE A O 1
ATOM 684 N N . ILE A 1 95 ? 7.492 50.748 33.253 1.00 57.42 324 ILE A N 1
ATOM 685 C CA . ILE A 1 95 ? 7.924 49.392 32.925 1.00 54.88 324 ILE A CA 1
ATOM 686 C C . ILE A 1 95 ? 9.318 49.109 33.483 1.00 52.96 324 ILE A C 1
ATOM 687 O O . ILE A 1 95 ? 9.641 47.974 33.844 1.00 50.17 324 ILE A O 1
ATOM 692 N N . LYS A 1 96 ? 10.154 50.141 33.510 1.00 52.95 325 LYS A N 1
ATOM 693 C CA . LYS A 1 96 ? 11.499 50.037 34.059 1.00 52.03 325 LYS A CA 1
ATOM 694 C C . LYS A 1 96 ? 11.378 49.595 35.509 1.00 49.30 325 LYS A C 1
ATOM 695 O O . LYS A 1 96 ? 12.162 48.792 36.025 1.00 45.22 325 LYS A 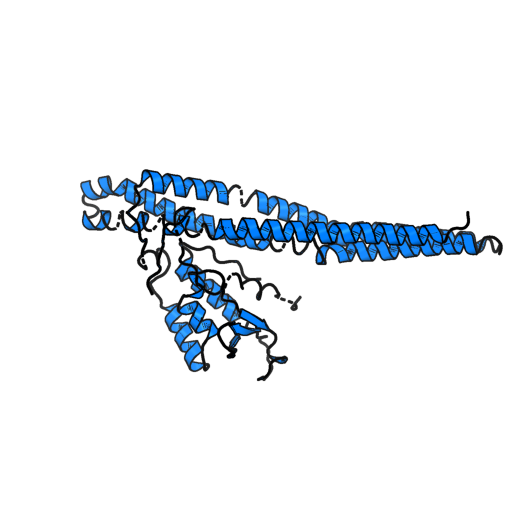O 1
ATOM 709 N N . ARG A 1 98 ? 8.865 47.971 37.020 1.00 44.38 327 ARG A N 1
ATOM 710 C CA . ARG A 1 98 ? 8.429 46.608 37.221 1.00 41.92 327 ARG A CA 1
ATOM 711 C C . ARG A 1 98 ? 9.615 45.656 37.142 1.00 40.47 327 ARG A C 1
ATOM 712 O O . ARG A 1 98 ? 9.719 44.714 37.934 1.00 34.91 327 ARG A O 1
ATOM 728 N N . GLU A 1 100 ? 12.733 46.297 37.771 1.00 35.26 329 GLU A N 1
ATOM 729 C CA . GLU A 1 100 ? 13.599 46.492 38.924 1.00 37.78 329 GLU A CA 1
ATOM 730 C C . GLU A 1 100 ? 13.042 45.749 40.138 1.00 32.67 329 GLU A C 1
ATOM 731 O O . GLU A 1 100 ? 13.790 45.120 40.873 1.00 30.94 329 GLU A O 1
ATOM 737 N N . ARG A 1 101 ? 11.728 45.820 40.321 1.00 32.95 330 ARG A N 1
ATOM 738 C CA . ARG A 1 101 ? 11.063 45.202 41.464 1.00 33.12 330 ARG A CA 1
ATOM 739 C C . ARG A 1 101 ? 11.017 43.687 41.342 1.00 31.78 330 ARG A C 1
ATOM 740 O O . ARG A 1 101 ? 11.006 42.964 42.343 1.00 28.67 330 ARG A O 1
ATOM 748 N N . LEU A 1 102 ? 11.010 43.209 40.106 1.00 30.51 331 LEU A N 1
ATOM 749 C CA . LEU A 1 102 ? 10.982 41.781 39.859 1.00 29.16 331 LEU A CA 1
ATOM 750 C C . LEU A 1 102 ? 12.378 41.223 40.099 1.00 27.40 331 LEU A C 1
ATOM 751 O O . LEU A 1 102 ? 12.521 40.097 40.558 1.00 25.91 331 LEU A O 1
ATOM 756 N N . GLN A 1 103 ? 13.407 42.008 39.784 1.00 26.57 332 GLN A N 1
ATOM 757 C CA . GLN A 1 103 ? 14.770 41.588 40.072 1.00 28.17 332 GLN A CA 1
ATOM 758 C C . GLN A 1 103 ? 14.956 41.474 41.598 1.00 26.45 332 GLN A C 1
ATOM 759 O O . GLN A 1 103 ? 15.493 40.486 42.083 1.00 25.84 332 GLN A O 1
ATOM 765 N N . ALA A 1 104 ? 14.498 42.472 42.348 1.00 25.61 333 ALA A N 1
ATOM 766 C CA . ALA A 1 104 ? 14.602 42.394 43.804 1.00 27.63 333 ALA A CA 1
ATOM 767 C C . ALA A 1 104 ? 13.846 41.169 44.338 1.00 27.22 333 ALA A C 1
ATOM 768 O O . ALA A 1 104 ? 14.353 40.439 45.185 1.00 27.07 333 ALA A O 1
ATOM 770 N N . TRP A 1 105 ? 12.630 40.956 43.847 1.00 25.36 334 TRP A N 1
ATOM 771 C CA . TRP A 1 105 ? 11.829 39.815 44.277 1.00 26.40 334 TRP A CA 1
ATOM 772 C C . TRP A 1 105 ? 12.542 38.478 44.004 1.00 25.95 334 TRP A C 1
ATOM 773 O O . TRP A 1 105 ? 12.655 37.632 44.891 1.00 24.64 334 TRP A O 1
ATOM 792 N N . THR A 1 107 ? 15.718 37.939 43.567 1.00 25.21 336 THR A N 1
ATOM 793 C CA . THR A 1 107 ? 16.921 37.853 44.379 1.00 27.95 336 THR A CA 1
ATOM 794 C C . THR A 1 107 ? 16.557 37.457 45.807 1.00 24.98 336 THR A C 1
ATOM 795 O O . THR A 1 107 ? 17.208 36.620 46.414 1.00 25.69 336 THR A O 1
ATOM 799 N N . ARG A 1 108 ? 15.502 38.066 46.324 1.00 24.17 337 ARG A N 1
ATOM 800 C CA . ARG A 1 108 ? 15.004 37.737 47.655 1.00 26.83 337 ARG A CA 1
ATOM 801 C C . ARG A 1 108 ? 14.696 36.232 47.762 1.00 25.99 337 ARG A C 1
ATOM 802 O O . ARG A 1 108 ? 15.109 35.578 48.723 1.00 23.96 337 ARG A O 1
ATOM 818 N N . CYS A 1 110 ? 15.798 33.737 45.604 1.00 24.67 339 CYS A N 1
ATOM 819 C CA . CYS A 1 110 ? 17.043 33.025 45.340 1.00 25.77 339 CYS A CA 1
ATOM 820 C C . CYS A 1 110 ? 17.896 32.931 46.599 1.00 25.35 339 CYS A C 1
ATOM 821 O O . CYS A 1 110 ? 18.525 31.908 46.842 1.00 25.53 339 CYS A O 1
ATOM 824 N N . ARG A 1 111 ? 17.914 33.995 47.397 1.00 23.45 340 ARG A N 1
ATOM 825 C CA . ARG A 1 111 ? 18.703 33.994 48.643 1.00 25.23 340 ARG A CA 1
ATOM 826 C C . ARG A 1 111 ? 18.034 33.245 49.808 1.00 25.29 340 ARG A C 1
ATOM 827 O O . ARG A 1 111 ? 18.631 33.069 50.883 1.00 25.51 340 ARG A O 1
ATOM 835 N N . HIS A 1 112 ? 16.799 32.801 49.621 1.00 23.63 341 HIS A N 1
ATOM 836 C CA . HIS A 1 112 ? 16.195 32.013 50.671 1.00 23.37 341 HIS A CA 1
ATOM 837 C C . HIS A 1 112 ? 16.625 30.556 50.533 1.00 23.95 341 HIS A C 1
ATOM 838 O O . HIS A 1 112 ? 16.417 29.940 49.486 1.00 24.24 341 HIS A O 1
ATOM 845 N N . PRO A 1 113 ? 17.234 30.005 51.598 1.00 23.90 342 PRO A N 1
ATOM 846 C CA . PRO A 1 113 ? 17.841 28.671 51.577 1.00 24.94 342 PRO A CA 1
ATOM 847 C C . PRO A 1 113 ? 16.816 27.546 51.437 1.00 25.86 342 PRO A C 1
ATOM 848 O O . PRO A 1 113 ? 17.196 26.435 51.102 1.00 25.88 342 PRO A O 1
ATOM 852 N N . VAL A 1 114 ? 15.541 27.826 51.683 1.00 23.87 343 VAL A N 1
ATOM 853 C CA . VAL A 1 114 ? 14.524 26.796 51.498 1.00 25.01 343 VAL A CA 1
ATOM 854 C C . VAL A 1 114 ? 13.838 26.972 50.142 1.00 24.66 343 VAL A C 1
ATOM 855 O O . VAL A 1 114 ? 13.761 26.038 49.349 1.00 23.90 343 VAL A O 1
ATOM 859 N N . ILE A 1 115 ? 13.348 28.177 49.879 1.00 24.96 344 ILE A N 1
ATOM 860 C CA . ILE A 1 115 ? 12.644 28.433 48.629 1.00 25.72 344 ILE A CA 1
ATOM 861 C C . ILE A 1 115 ? 13.543 28.057 47.451 1.00 26.13 344 ILE A C 1
ATOM 862 O O . ILE A 1 115 ? 13.131 27.324 46.543 1.00 25.74 344 ILE A O 1
ATOM 867 N N . SER A 1 116 ? 14.788 28.516 47.498 1.00 25.77 345 SER A N 1
ATOM 868 C CA . SER A 1 116 ? 15.681 28.384 46.342 1.00 27.03 345 SER A CA 1
ATOM 869 C C . SER A 1 116 ? 15.946 26.928 46.001 1.00 28.68 345 SER A C 1
ATOM 870 O O . SER A 1 116 ? 16.323 26.616 44.881 1.00 29.47 345 SER A O 1
ATOM 873 N N . GLU A 1 117 ? 15.746 26.045 46.971 1.00 27.63 346 GLU A N 1
ATOM 874 C CA . GLU A 1 117 ? 16.053 24.627 46.815 1.00 30.17 346 GLU A CA 1
ATOM 875 C C . GLU A 1 117 ? 14.816 23.817 46.479 1.00 30.49 346 GLU A C 1
ATOM 876 O O . GLU A 1 117 ? 14.897 22.608 46.250 1.00 33.03 346 GLU A O 1
ATOM 882 N N . SER A 1 118 ? 13.666 24.472 46.462 1.00 28.29 347 SER A N 1
ATOM 883 C CA . SER A 1 118 ? 12.430 23.754 46.213 1.00 29.52 347 SER A CA 1
ATOM 884 C C . SER A 1 118 ? 12.306 23.347 44.743 1.00 29.90 347 SER A C 1
ATOM 885 O O . SER A 1 118 ? 12.725 24.072 43.839 1.00 29.48 347 SER A O 1
ATOM 888 N N . GLU A 1 119 ? 11.723 22.177 44.524 1.00 30.68 348 GLU A N 1
ATOM 889 C CA . GLU A 1 119 ? 11.444 21.697 43.181 1.00 32.53 348 GLU A CA 1
ATOM 890 C C . GLU A 1 119 ? 10.726 22.743 42.334 1.00 31.40 348 GLU A C 1
ATOM 891 O O . GLU A 1 119 ? 11.107 23.002 41.193 1.00 31.78 348 GLU A O 1
ATOM 897 N N . VAL A 1 120 ? 9.690 23.364 42.886 1.00 29.89 349 VAL A N 1
ATOM 898 C CA . VAL A 1 120 ? 8.914 24.304 42.086 1.00 28.86 349 VAL A CA 1
ATOM 899 C C . VAL A 1 120 ? 9.734 25.533 41.668 1.00 30.44 349 VAL A C 1
ATOM 900 O O . VAL A 1 120 ? 9.586 26.035 40.543 1.00 27.24 349 VAL A O 1
ATOM 904 N N . PHE A 1 121 ? 10.593 26.031 42.554 1.00 27.70 350 PHE A N 1
ATOM 905 C CA . PHE A 1 121 ? 11.396 27.211 42.196 1.00 27.89 350 PHE A CA 1
ATOM 906 C C . PHE A 1 121 ? 12.417 26.837 41.118 1.00 27.48 350 PHE A C 1
ATOM 907 O O . PHE A 1 121 ? 12.601 27.559 40.145 1.00 29.54 350 PHE A O 1
ATOM 915 N N . GLN A 1 122 ? 13.085 25.714 41.320 1.00 29.27 351 GLN A N 1
ATOM 916 C CA . GLN A 1 122 ? 14.132 25.277 40.409 1.00 32.30 351 GLN A CA 1
ATOM 917 C C . GLN A 1 122 ? 13.590 24.988 39.004 1.00 32.76 351 GLN A C 1
ATOM 918 O O . GLN A 1 122 ? 14.194 25.409 38.024 1.00 33.44 351 GLN A O 1
ATOM 924 N N . GLN A 1 123 ? 12.451 24.298 38.911 1.00 32.23 352 GLN A N 1
ATOM 925 C CA . GLN A 1 123 ? 11.889 23.925 37.601 1.00 35.28 352 GLN A CA 1
ATOM 926 C C . GLN A 1 123 ? 11.425 25.170 36.869 1.00 34.99 352 GLN A C 1
ATOM 927 O O . GLN A 1 123 ? 11.479 25.255 35.638 1.00 36.04 352 GLN A O 1
ATOM 933 N N . PHE A 1 124 ? 10.984 26.150 37.644 1.00 31.19 353 PHE A N 1
ATOM 934 C CA . PHE A 1 124 ? 10.551 27.428 37.095 1.00 31.83 353 PHE A CA 1
ATOM 935 C C . PHE A 1 124 ? 11.703 28.144 36.401 1.00 30.88 353 PHE A C 1
ATOM 936 O O . PHE A 1 124 ? 11.495 28.948 35.480 1.00 31.90 353 PHE A O 1
ATOM 944 N N . LEU A 1 125 ? 12.919 27.856 36.852 1.00 31.74 354 LEU A N 1
ATOM 945 C CA . LEU A 1 125 ? 14.098 28.513 36.298 1.00 35.37 354 LEU A CA 1
ATOM 946 C C . LEU A 1 125 ? 14.870 27.664 35.291 1.00 35.62 354 LEU A C 1
ATOM 947 O O . LEU A 1 125 ? 15.743 28.196 34.615 1.00 36.07 354 LEU A O 1
ATOM 952 N N . ASN A 1 126 ? 14.590 26.357 35.228 1.00 35.47 355 ASN A N 1
ATOM 953 C CA . ASN A 1 126 ? 15.468 25.436 34.507 1.00 38.81 355 ASN A CA 1
ATOM 954 C C . ASN A 1 126 ? 14.816 24.498 33.472 1.00 44.79 355 ASN A C 1
ATOM 955 O O . ASN A 1 126 ? 15.389 23.460 33.121 1.00 48.71 355 ASN A O 1
ATOM 960 N N . PHE A 1 127 ? 13.643 24.858 32.964 1.00 44.08 356 PHE A N 1
ATOM 961 C CA . PHE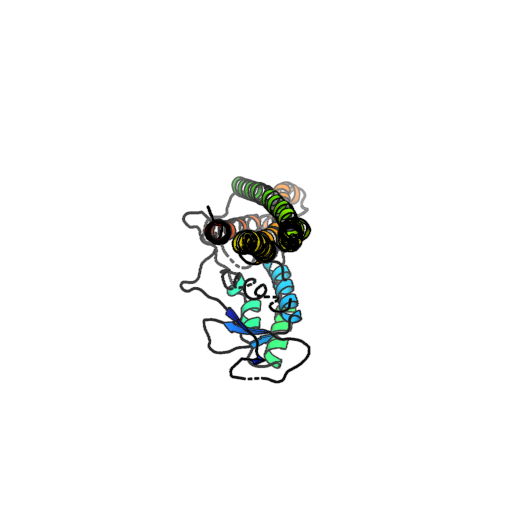 A 1 127 ? 12.990 24.027 31.952 1.00 48.22 356 PHE A CA 1
ATOM 962 C C . PHE A 1 127 ? 13.545 24.259 30.540 1.00 50.91 356 PHE A C 1
ATOM 963 O O . PHE A 1 127 ? 13.755 25.402 30.119 1.00 49.77 356 PHE A O 1
ATOM 971 N N . ARG A 1 128 ? 13.741 23.165 29.805 1.00 53.77 357 ARG A N 1
ATOM 972 C CA . ARG A 1 128 ? 14.366 23.198 28.480 1.00 56.32 357 ARG A CA 1
ATOM 973 C C . ARG A 1 128 ? 13.402 23.483 27.327 1.00 54.87 357 ARG A C 1
ATOM 974 O O . ARG A 1 128 ? 13.809 24.024 26.301 1.00 54.06 357 ARG A O 1
ATOM 982 N N . ASP A 1 129 ? 12.131 23.124 27.494 1.00 55.16 358 ASP A N 1
ATOM 983 C CA . ASP A 1 129 ? 11.127 23.359 26.451 1.00 56.47 358 ASP A CA 1
ATOM 984 C C . ASP A 1 129 ? 9.723 23.526 27.036 1.00 55.09 358 ASP A C 1
ATOM 985 O O . ASP A 1 129 ? 9.432 23.011 28.119 1.00 55.11 358 ASP A O 1
ATOM 990 N N . GLU A 1 130 ? 8.869 24.249 26.308 1.00 54.71 359 GLU A N 1
ATOM 991 C CA . GLU A 1 130 ? 7.466 24.474 26.676 1.00 55.69 359 GLU A CA 1
ATOM 992 C C . GLU A 1 130 ? 6.770 23.244 27.248 1.00 55.67 359 GLU A C 1
ATOM 993 O O . GLU A 1 130 ? 5.961 23.353 28.170 1.00 54.99 359 GLU A O 1
ATOM 999 N N . LYS A 1 131 ? 7.066 22.077 26.688 1.00 55.60 360 LYS A N 1
ATOM 1000 C CA . LYS A 1 131 ? 6.491 20.836 27.190 1.00 56.32 360 LYS A CA 1
ATOM 1001 C C . LYS A 1 131 ? 6.869 20.676 28.653 1.00 54.04 360 LYS A C 1
ATOM 1002 O O . LYS A 1 131 ? 6.014 20.458 29.511 1.00 52.44 360 LYS A O 1
ATOM 1008 N N . GLU A 1 132 ? 8.168 20.783 28.914 1.00 53.98 361 GLU A N 1
ATOM 1009 C CA . GLU A 1 132 ? 8.741 20.556 30.232 1.00 52.70 361 GLU A CA 1
ATOM 1010 C C . GLU A 1 132 ? 8.164 21.532 31.255 1.00 49.33 361 GLU A C 1
ATOM 1011 O O . GLU A 1 132 ? 7.889 21.160 32.395 1.00 48.64 361 GLU A O 1
ATOM 1017 N N . TRP A 1 133 ? 7.985 22.776 30.831 1.00 48.65 362 TRP A N 1
ATOM 1018 C CA . TRP A 1 133 ? 7.396 23.811 31.664 1.00 47.22 362 TRP A CA 1
ATOM 1019 C C . TRP A 1 133 ? 5.988 23.438 32.102 1.00 47.48 362 TRP A C 1
ATOM 1020 O O . TRP A 1 133 ? 5.675 23.452 33.297 1.00 44.26 362 TRP A O 1
ATOM 1031 N N . LYS A 1 134 ? 5.138 23.106 31.134 1.00 48.64 363 LYS A N 1
ATOM 1032 C CA . LYS A 1 134 ? 3.748 22.780 31.432 1.00 48.88 363 LYS A CA 1
ATOM 1033 C C . LYS A 1 134 ? 3.712 21.583 32.349 1.00 46.82 363 LYS A C 1
ATOM 1034 O O . LYS A 1 134 ? 2.815 21.445 33.178 1.00 46.18 363 LYS A O 1
ATOM 1040 N N . THR A 1 135 ? 4.708 20.721 32.213 1.00 46.95 364 THR A N 1
ATOM 1041 C CA . THR A 1 135 ? 4.766 19.525 33.037 1.00 44.79 364 THR A CA 1
ATOM 1042 C C . THR A 1 135 ? 5.129 19.850 34.486 1.00 45.06 364 THR A C 1
ATOM 1043 O O . THR A 1 135 ? 4.520 19.323 35.425 1.00 42.02 364 THR A O 1
ATOM 1047 N N . GLY A 1 136 ? 6.127 20.711 34.668 1.00 45.01 365 GLY A N 1
ATOM 1048 C CA . GLY A 1 136 ? 6.514 21.126 36.002 1.00 42.23 365 GLY A CA 1
ATOM 1049 C C . GLY A 1 136 ? 5.383 21.922 36.620 1.00 38.46 365 GLY A C 1
ATOM 1050 O O . GLY A 1 136 ? 5.138 21.867 37.826 1.00 39.87 365 GLY A O 1
ATOM 1051 N N . LYS A 1 137 ? 4.677 22.656 35.777 1.00 38.90 366 LYS A N 1
ATOM 1052 C CA . LYS A 1 137 ? 3.606 23.514 36.234 1.00 38.21 366 LYS A CA 1
ATOM 1053 C C . LYS A 1 137 ? 2.490 22.674 36.848 1.00 39.59 366 LYS A C 1
ATOM 1054 O O . LYS A 1 137 ? 1.997 22.983 37.935 1.00 37.63 366 LYS A O 1
ATOM 1060 N N . ARG A 1 138 ? 2.116 21.589 36.176 1.00 40.62 367 ARG A N 1
ATOM 1061 C CA . ARG A 1 138 ? 1.037 20.744 36.679 1.00 39.70 367 ARG A CA 1
ATOM 1062 C C . ARG A 1 138 ? 1.453 19.986 37.919 1.00 38.21 367 ARG A C 1
ATOM 1063 O O . ARG A 1 138 ? 0.674 19.867 38.870 1.00 36.25 367 ARG A O 1
ATOM 1071 N N . LYS A 1 139 ? 2.684 19.483 37.926 1.00 37.39 368 LYS A N 1
ATOM 1072 C CA . LYS A 1 139 ? 3.198 18.797 39.098 1.00 35.91 368 LYS A CA 1
ATOM 1073 C C . LYS A 1 139 ? 3.178 19.705 40.333 1.00 36.22 368 LYS A C 1
ATOM 1074 O O . LYS A 1 139 ? 2.868 19.260 41.448 1.00 36.46 368 LYS A O 1
ATOM 1080 N N . ALA A 1 140 ? 3.519 20.972 40.131 1.00 33.94 369 ALA A N 1
ATOM 1081 C CA . ALA A 1 140 ? 3.607 21.913 41.233 1.00 34.54 369 ALA A CA 1
ATOM 1082 C C . ALA A 1 140 ? 2.199 22.233 41.728 1.00 33.14 369 ALA A C 1
ATOM 1083 O O . ALA A 1 140 ? 1.972 22.414 42.922 1.00 31.09 369 ALA A O 1
ATOM 1085 N N . GLU A 1 141 ? 1.263 22.290 40.789 1.00 31.87 370 GLU A N 1
ATOM 1086 C CA . GLU A 1 141 ? -0.127 22.597 41.083 1.00 33.04 370 GLU A CA 1
ATOM 1087 C C . GLU A 1 141 ? -0.828 21.474 41.855 1.00 31.25 370 GLU A C 1
ATOM 1088 O O . GLU A 1 141 ? -1.796 21.718 42.571 1.00 32.13 370 GLU A O 1
ATOM 1094 N N . ARG A 1 142 ? -0.314 20.255 41.746 1.00 31.72 371 ARG A N 1
ATOM 1095 C CA . ARG A 1 142 ? -0.885 19.117 42.470 1.00 32.09 371 ARG A CA 1
ATOM 1096 C C . ARG A 1 142 ? -0.102 18.691 43.722 1.00 32.47 371 ARG A C 1
ATOM 1097 O O . ARG A 1 142 ? -0.403 17.667 44.327 1.00 31.82 371 ARG A O 1
ATOM 1105 N N . ASP A 1 143 ? 0.896 19.476 44.115 1.00 32.12 372 ASP A N 1
ATOM 1106 C CA . ASP A 1 143 ? 1.756 19.096 45.232 1.00 31.88 372 ASP A CA 1
ATOM 1107 C C . ASP A 1 143 ? 1.010 19.250 46.564 1.00 32.55 372 ASP A C 1
ATOM 1108 O O . ASP A 1 143 ? 0.657 20.354 46.975 1.00 29.46 372 ASP A O 1
ATOM 1113 N N . GLU A 1 144 ? 0.772 18.127 47.230 1.00 32.30 373 GLU A N 1
ATOM 1114 C CA . GLU A 1 144 ? -0.089 18.099 48.407 1.00 33.88 373 GLU A CA 1
ATOM 1115 C C . GLU A 1 144 ? 0.690 18.419 49.685 1.00 30.32 373 GLU A C 1
ATOM 1116 O O . GLU A 1 144 ? 0.109 18.615 50.744 1.00 30.72 373 GLU A O 1
ATOM 1122 N N . LEU A 1 145 ? 2.011 18.471 49.576 1.00 29.49 374 LEU A N 1
ATOM 1123 C CA . LEU A 1 145 ? 2.836 18.878 50.695 1.00 30.78 374 LEU A CA 1
ATOM 1124 C C . LEU A 1 145 ? 2.807 20.406 50.730 1.00 30.37 374 LEU A C 1
ATOM 1125 O O . LEU A 1 145 ? 3.710 21.067 50.224 1.00 29.20 374 LEU A O 1
ATOM 1130 N N . ALA A 1 146 ? 1.732 20.945 51.297 1.00 28.10 375 ALA A N 1
ATOM 1131 C CA . ALA A 1 146 ? 1.439 22.378 51.248 1.00 29.30 375 ALA A CA 1
ATOM 1132 C C . ALA A 1 146 ? 0.749 22.758 52.538 1.00 27.25 375 ALA A C 1
ATOM 1133 O O . ALA A 1 146 ? 0.395 21.880 53.322 1.00 28.85 375 ALA A O 1
ATOM 1135 N N . GLY A 1 147 ? 0.538 24.047 52.773 1.00 28.18 376 GLY A N 1
ATOM 1136 C CA . GLY A 1 147 ? -0.047 24.462 54.046 1.00 26.35 376 GLY A CA 1
ATOM 1137 C C . GLY A 1 147 ? 0.668 23.824 55.221 1.00 27.18 376 GLY A C 1
ATOM 1138 O O . GLY A 1 147 ? 1.898 23.728 55.219 1.00 26.01 376 GLY A O 1
ATOM 1139 N N . VAL A 1 148 ? -0.080 23.373 56.231 1.00 27.89 377 VAL A N 1
ATOM 1140 C CA . VAL A 1 148 ? 0.563 22.816 57.420 1.00 28.73 377 VAL A CA 1
ATOM 1141 C C . VAL A 1 148 ? 1.264 21.484 57.158 1.00 30.56 377 VAL A C 1
ATOM 1142 O O . VAL A 1 148 ? 2.103 21.058 57.960 1.00 31.08 377 VAL A O 1
ATOM 1154 N N . ILE A 1 150 ? 3.516 21.097 55.104 1.00 26.85 379 ILE A N 1
ATOM 1155 C CA . ILE A 1 150 ? 4.930 21.366 54.813 1.00 25.86 379 ILE A CA 1
ATOM 1156 C C . ILE A 1 150 ? 5.845 20.973 55.966 1.00 26.58 379 ILE A C 1
ATOM 1157 O O . ILE A 1 150 ? 7.011 20.614 55.764 1.00 24.58 379 ILE A O 1
ATOM 1162 N N . PHE A 1 151 ? 5.326 21.068 57.193 1.00 26.37 380 PHE A N 1
ATOM 1163 C CA . PHE A 1 151 ? 6.133 20.756 58.358 1.00 26.64 380 PHE A CA 1
ATOM 1164 C C . PHE A 1 151 ? 6.569 19.286 58.389 1.00 27.65 380 PHE A C 1
ATOM 1165 O O . PHE A 1 151 ? 7.614 18.952 58.947 1.00 27.02 380 PHE A O 1
ATOM 1173 N N . SER A 1 152 ? 5.793 18.418 57.755 1.00 28.99 381 SER A N 1
ATOM 1174 C CA . SER A 1 152 ? 6.135 16.989 57.712 1.00 32.95 381 SER A CA 1
ATOM 1175 C C . SER A 1 152 ? 7.402 16.735 56.901 1.00 33.08 381 SER A C 1
ATOM 1176 O O . SER A 1 152 ? 7.946 15.635 56.942 1.00 34.82 381 SER A O 1
ATOM 1179 N N . THR A 1 153 ? 7.878 17.751 56.181 1.00 29.61 382 THR A N 1
ATOM 1180 C CA . THR A 1 153 ? 9.076 17.588 55.361 1.00 31.97 382 THR A CA 1
ATOM 1181 C C . THR A 1 153 ? 10.308 18.186 56.005 1.00 31.87 382 THR A C 1
ATOM 1182 O O . THR A 1 153 ? 11.410 18.070 55.474 1.00 32.08 382 THR A O 1
ATOM 1194 N N . GLU A 1 155 ? 13.027 18.643 59.181 1.00 28.24 384 GLU A N 1
ATOM 1195 C CA . GLU A 1 155 ? 13.656 17.753 60.146 1.00 31.17 384 GLU A CA 1
ATOM 1196 C C . GLU A 1 155 ? 14.710 18.478 60.982 1.00 27.75 384 GLU A C 1
ATOM 1197 O O . GLU A 1 155 ? 15.852 18.627 60.560 1.00 29.58 384 GLU A O 1
ATOM 1203 N N . PRO A 1 156 ? 14.325 18.940 62.173 1.00 27.18 385 PRO A N 1
ATOM 1204 C CA . PRO A 1 156 ? 15.274 19.594 63.086 1.00 28.29 385 PRO A CA 1
ATOM 1205 C C . PRO A 1 156 ? 16.304 18.610 63.628 1.00 29.55 385 PRO A C 1
ATOM 1206 O O . PRO A 1 156 ? 15.954 17.473 63.984 1.00 27.93 385 PRO A O 1
ATOM 1210 N N . GLU A 1 157 ? 17.553 19.056 63.698 1.00 27.49 386 GLU A N 1
ATOM 1211 C CA . GLU A 1 157 ? 18.654 18.222 64.162 1.00 30.66 386 GLU A CA 1
ATOM 1212 C C . GLU A 1 157 ? 18.958 18.548 65.606 1.00 31.87 386 GLU A C 1
ATOM 1213 O O . GLU A 1 157 ? 20.050 18.995 65.959 1.00 35.60 386 GLU A O 1
ATOM 1219 N N . ALA A 1 158 ? 17.962 18.325 66.447 1.00 32.28 387 ALA A N 1
ATOM 1220 C CA . ALA A 1 158 ? 18.017 18.778 67.814 1.00 30.51 387 ALA A CA 1
ATOM 1221 C C . ALA A 1 158 ? 16.797 18.218 68.507 1.00 30.75 387 ALA A C 1
ATOM 1222 O O . ALA A 1 158 ? 15.867 17.760 67.849 1.00 30.66 387 ALA A O 1
ATOM 1224 N N . PRO A 1 159 ? 16.792 18.254 69.841 1.00 31.54 388 PRO A N 1
ATOM 1225 C CA . PRO A 1 159 ? 15.736 17.597 70.618 1.00 32.66 388 PRO A CA 1
ATOM 1226 C C . PRO A 1 159 ? 14.392 18.297 70.480 1.00 32.19 388 PRO A C 1
ATOM 1227 O O . PRO A 1 159 ? 14.348 19.493 70.210 1.00 32.18 388 PRO A O 1
ATOM 1231 N N . ASP A 1 160 ? 13.306 17.558 70.661 1.00 30.96 389 ASP A N 1
ATOM 1232 C CA . ASP A 1 160 ? 11.988 18.163 70.664 1.00 31.50 389 ASP A CA 1
ATOM 1233 C C . ASP A 1 160 ? 11.958 19.282 71.682 1.00 32.47 389 ASP A C 1
ATOM 1234 O O . ASP A 1 160 ? 12.602 19.193 72.730 1.00 30.43 389 ASP A O 1
ATOM 1239 N N . LEU A 1 161 ? 11.213 20.338 71.367 1.00 29.66 390 LEU A N 1
ATOM 1240 C CA . LEU A 1 161 ? 11.09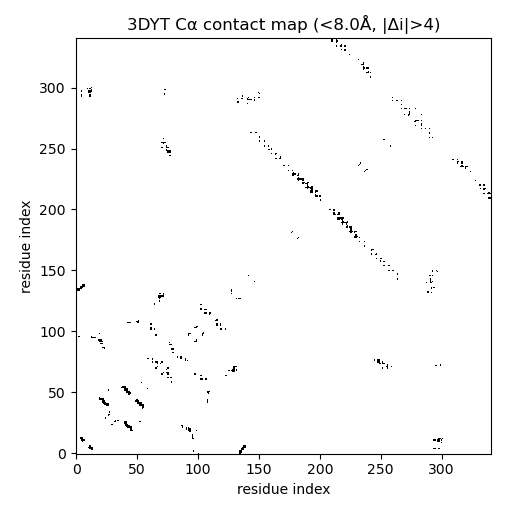1 21.468 72.268 1.00 28.63 390 LEU A CA 1
ATOM 1241 C C . LEU A 1 161 ? 9.897 21.237 73.174 1.00 29.07 390 LEU A C 1
ATOM 1242 O O . LEU A 1 161 ? 8.906 20.625 72.771 1.00 30.44 390 LEU A O 1
ATOM 1247 N N . ASP A 1 162 ? 9.977 21.720 74.400 1.00 29.69 391 ASP A N 1
ATOM 1248 C CA . ASP A 1 162 ? 8.813 21.629 75.275 1.00 33.14 391 ASP A CA 1
ATOM 1249 C C . ASP A 1 162 ? 7.854 22.785 75.001 1.00 30.26 391 ASP A C 1
ATOM 1250 O O . ASP A 1 162 ? 8.253 23.844 74.494 1.00 26.62 391 ASP A O 1
ATOM 1255 N N . LEU A 1 163 ? 6.593 22.567 75.341 1.00 27.65 392 LEU A N 1
ATOM 1256 C CA . LEU A 1 163 ? 5.535 23.499 75.014 1.00 28.32 392 LEU A CA 1
ATOM 1257 C C . LEU A 1 163 ? 5.752 24.895 75.587 1.00 29.39 392 LEU A C 1
ATOM 1258 O O . LEU A 1 163 ? 5.343 25.894 74.974 1.00 28.72 392 LEU A O 1
ATOM 1263 N N . VAL A 1 164 ? 6.369 24.971 76.766 1.00 27.38 393 VAL A N 1
ATOM 1264 C CA . VAL A 1 164 ? 6.607 26.261 77.410 1.00 26.76 393 VAL A CA 1
ATOM 1265 C C . VAL A 1 164 ? 7.476 27.144 76.512 1.00 28.10 393 VAL A C 1
ATOM 1266 O O . VAL A 1 164 ? 7.101 28.285 76.200 1.00 25.24 393 VAL A O 1
ATOM 1270 N N . GLU A 1 165 ? 8.622 26.607 76.088 1.00 25.71 394 GLU A N 1
ATOM 1271 C CA . GLU A 1 165 ? 9.535 27.325 75.203 1.00 27.58 394 GLU A CA 1
ATOM 1272 C C . GLU A 1 165 ? 8.876 27.630 73.851 1.00 26.04 394 GLU A C 1
ATOM 1273 O O . GLU A 1 165 ? 9.023 28.724 73.306 1.00 25.36 394 GLU A O 1
ATOM 1279 N N . ILE A 1 166 ? 8.129 26.672 73.329 1.00 24.37 395 ILE A N 1
ATOM 1280 C CA . ILE A 1 166 ? 7.463 26.862 72.041 1.00 24.58 395 ILE A CA 1
ATOM 1281 C C . ILE A 1 166 ? 6.528 28.058 72.137 1.00 26.78 395 ILE A C 1
ATOM 1282 O O . ILE A 1 166 ? 6.490 28.917 71.252 1.00 24.14 395 ILE A O 1
ATOM 1287 N N . GLU A 1 167 ? 5.795 28.129 73.240 1.00 26.26 396 GLU A N 1
ATOM 1288 C CA . GLU A 1 167 ? 4.793 29.162 73.397 1.00 27.04 396 GLU A CA 1
ATOM 1289 C C . GLU A 1 167 ? 5.468 30.517 73.554 1.00 26.46 396 GLU A C 1
ATOM 1290 O O . GLU A 1 167 ? 5.052 31.500 72.962 1.00 24.00 396 GLU A O 1
ATOM 1296 N N . GLN A 1 168 ? 6.525 30.539 74.351 1.00 25.94 39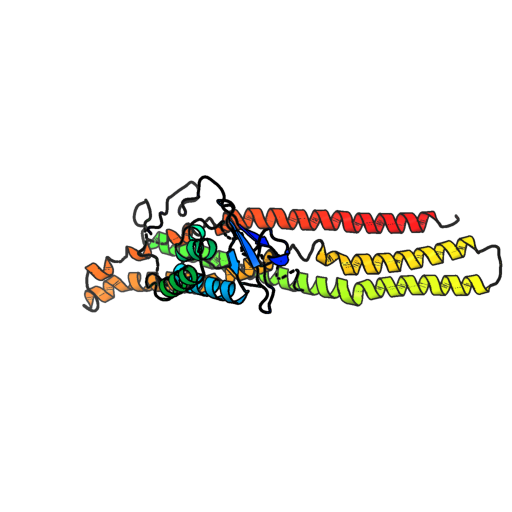7 GLN A N 1
ATOM 1297 C CA . GLN A 1 168 ? 7.279 31.750 74.596 1.00 28.20 397 GLN A CA 1
ATOM 1298 C C . GLN A 1 168 ? 7.900 32.293 73.317 1.00 27.15 397 GLN A C 1
ATOM 1299 O O . GLN A 1 168 ? 7.887 33.494 73.097 1.00 25.50 397 GLN A O 1
ATOM 1305 N N . LYS A 1 169 ? 8.446 31.416 72.480 1.00 25.11 398 LYS A N 1
ATOM 1306 C CA . LYS A 1 169 ? 9.070 31.878 71.237 1.00 25.35 398 LYS A CA 1
ATOM 1307 C C . LYS A 1 169 ? 8.024 32.469 70.307 1.00 25.61 398 LYS A C 1
ATOM 1308 O O . LYS A 1 169 ? 8.235 33.515 69.687 1.00 25.88 398 LYS A O 1
ATOM 1314 N N . CYS A 1 170 ? 6.890 31.788 70.220 1.00 23.87 399 CYS A N 1
ATOM 1315 C CA . CYS A 1 170 ? 5.823 32.197 69.333 1.00 26.37 399 CYS A CA 1
ATOM 1316 C C . CYS A 1 170 ? 5.291 33.575 69.733 1.00 27.46 399 CYS A C 1
ATOM 1317 O O . CYS A 1 170 ? 5.077 34.449 68.886 1.00 25.53 399 CYS A O 1
ATOM 1320 N N . GLU A 1 171 ? 5.080 33.759 71.030 1.00 25.19 400 GLU A N 1
ATOM 1321 C CA . GLU A 1 171 ? 4.592 35.026 71.545 1.00 29.89 400 GLU A CA 1
ATOM 1322 C C . GLU A 1 171 ? 5.564 36.160 71.218 1.00 27.77 400 GLU A C 1
ATOM 1323 O O . GLU A 1 171 ? 5.147 37.234 70.813 1.00 27.25 400 GLU A O 1
ATOM 1329 N N . ALA A 1 172 ? 6.857 35.915 71.413 1.00 26.60 401 ALA A N 1
ATOM 1330 C CA . ALA A 1 172 ? 7.888 36.895 71.077 1.00 27.76 401 ALA A CA 1
ATOM 1331 C C . ALA A 1 172 ? 7.836 37.349 69.601 1.00 26.85 401 ALA A C 1
ATOM 1332 O O . ALA A 1 172 ? 7.907 38.538 69.306 1.00 25.45 401 ALA A O 1
ATOM 1334 N N . VAL A 1 173 ? 7.722 36.389 68.690 1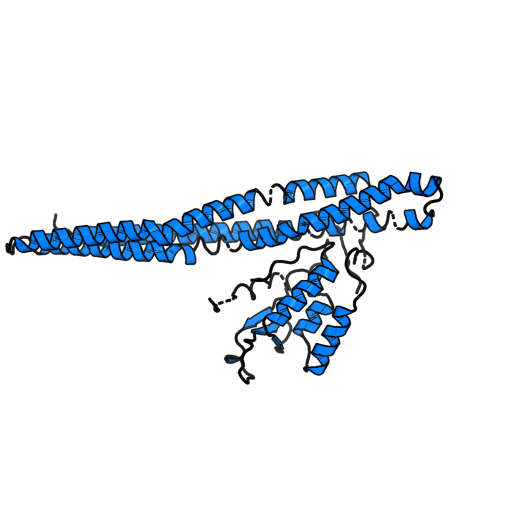.00 26.14 402 VAL A N 1
ATOM 1335 C CA . VAL A 1 173 ? 7.688 36.674 67.261 1.00 25.57 402 VAL A CA 1
ATOM 1336 C C . VAL A 1 173 ? 6.454 37.516 66.951 1.00 25.68 402 VAL A C 1
ATOM 1337 O O . VAL A 1 173 ? 6.512 38.457 66.156 1.00 24.13 402 VAL A O 1
ATOM 1341 N N . GLY A 1 174 ? 5.340 37.171 67.592 1.00 24.72 403 GLY A N 1
ATOM 1342 C CA . GLY A 1 174 ? 4.092 37.867 67.361 1.00 25.46 403 GLY A CA 1
ATOM 1343 C C . GLY A 1 174 ? 4.224 39.321 67.782 1.00 26.24 403 GLY A C 1
ATOM 1344 O O . GLY A 1 174 ? 3.778 40.232 67.083 1.00 24.68 403 GLY A O 1
ATOM 1345 N N . LYS A 1 175 ? 4.863 39.532 68.923 1.00 24.03 404 LYS A N 1
ATOM 1346 C CA . LYS A 1 175 ? 5.018 40.873 69.476 1.00 26.09 404 LYS A CA 1
ATOM 1347 C C . LYS A 1 175 ? 5.968 41.712 68.633 1.00 26.01 404 LYS A C 1
ATOM 1348 O O . LYS A 1 175 ? 5.660 42.854 68.327 1.00 25.08 404 LYS A O 1
ATOM 1354 N N . PHE A 1 176 ? 7.127 41.155 68.285 1.00 24.99 405 PHE A N 1
ATOM 1355 C CA . PHE A 1 176 ? 8.066 41.849 67.398 1.00 27.11 405 PHE A CA 1
ATOM 1356 C C . PHE A 1 176 ? 7.468 42.198 66.028 1.00 24.12 405 PHE A C 1
ATOM 1357 O O . PHE A 1 176 ? 7.551 43.339 65.589 1.00 25.11 405 PHE A O 1
ATOM 1365 N N . THR A 1 177 ? 6.878 41.221 65.352 1.00 23.89 406 THR A N 1
ATOM 1366 C CA . THR A 1 177 ? 6.326 41.473 64.030 1.00 24.43 406 THR A CA 1
ATOM 1367 C C . THR A 1 177 ? 5.176 42.488 64.073 1.00 25.88 406 THR A C 1
ATOM 1368 O O . THR A 1 177 ? 5.036 43.303 63.170 1.00 25.82 406 THR A O 1
ATOM 1372 N N . LYS A 1 178 ? 4.351 42.462 65.116 1.00 26.67 407 LYS A N 1
ATOM 1373 C CA . LYS A 1 178 ? 3.294 43.468 65.201 1.00 25.93 407 LYS A CA 1
ATOM 1374 C C . LYS A 1 178 ? 3.889 44.866 65.382 1.00 26.50 407 LYS A C 1
ATOM 1375 O O . LYS A 1 178 ? 3.545 45.790 64.644 1.00 26.53 407 LYS A O 1
ATOM 1381 N N . ALA A 1 179 ? 4.779 45.024 66.361 1.00 25.22 408 ALA A N 1
ATOM 1382 C CA . ALA A 1 179 ? 5.419 46.317 66.595 1.00 27.11 408 ALA A CA 1
ATOM 1383 C C . ALA A 1 179 ? 6.160 46.797 65.338 1.00 26.74 408 ALA A C 1
ATOM 1384 O O . ALA A 1 179 ? 6.105 47.972 64.985 1.00 25.84 408 ALA A O 1
ATOM 1394 N N . ASP A 1 181 ? 5.541 46.020 62.227 1.00 24.74 410 ASP A N 1
ATOM 1395 C CA . ASP A 1 181 ? 4.567 46.375 61.204 1.00 25.35 410 ASP A CA 1
ATOM 1396 C C . ASP A 1 181 ? 4.070 47.808 61.408 1.00 26.26 410 ASP A C 1
ATOM 1397 O O . ASP A 1 181 ? 3.944 48.564 60.455 1.00 25.54 410 ASP A O 1
ATOM 1402 N N . ASP A 1 182 ? 3.806 48.175 62.656 1.00 26.38 411 ASP A N 1
ATOM 1403 C CA . ASP A 1 182 ? 3.337 49.523 62.979 1.00 28.81 411 ASP A CA 1
ATOM 1404 C C . ASP A 1 182 ? 4.402 50.558 62.646 1.00 26.45 411 ASP A C 1
ATOM 1405 O O . ASP A 1 182 ? 4.101 51.604 62.075 1.00 27.50 411 ASP A O 1
ATOM 1410 N N . GLY A 1 183 ? 5.645 50.262 63.021 1.00 25.16 412 GLY A N 1
ATOM 1411 C CA . GLY A 1 183 ? 6.750 51.177 62.815 1.00 25.38 412 GLY A CA 1
ATOM 1412 C C . GLY A 1 183 ? 7.032 51.370 61.331 1.00 27.12 412 GLY A C 1
ATOM 1413 O O . GLY A 1 183 ? 7.307 52.481 60.864 1.00 26.11 412 GLY A O 1
ATOM 1414 N N . VAL A 1 184 ? 6.952 50.284 60.575 1.00 25.63 413 VAL A N 1
ATOM 1415 C CA . VAL A 1 184 ? 7.166 50.364 59.131 1.00 24.48 413 VAL A CA 1
ATOM 1416 C C . VAL A 1 184 ? 6.042 51.137 58.404 1.00 24.76 413 VAL A C 1
ATOM 1417 O O . VAL A 1 184 ? 6.309 51.957 57.541 1.00 23.02 413 VAL A O 1
ATOM 1421 N N . LYS A 1 185 ? 4.797 50.886 58.776 1.00 24.00 414 LYS A N 1
ATOM 1422 C CA . LYS A 1 185 ? 3.679 51.629 58.215 1.00 26.45 414 LYS A CA 1
ATOM 1423 C C . LYS A 1 185 ? 3.738 53.135 58.520 1.00 26.36 414 LYS A C 1
ATOM 1424 O O . LYS A 1 185 ? 3.354 53.940 57.678 1.00 27.92 414 LYS A O 1
ATOM 1430 N N . GLU A 1 186 ? 4.209 53.502 59.709 1.00 26.09 415 GLU A N 1
ATOM 1431 C CA . GLU A 1 186 ? 4.370 54.910 60.077 1.00 28.05 415 GLU A CA 1
ATOM 1432 C C . GLU A 1 186 ? 5.393 55.581 59.164 1.00 28.51 415 GLU A C 1
ATOM 1433 O O . GLU A 1 186 ? 5.127 56.654 58.609 1.00 27.70 415 GLU A O 1
ATOM 1439 N N . LEU A 1 187 ? 6.557 54.945 59.009 1.00 25.48 416 LEU A N 1
ATOM 1440 C CA . LEU A 1 187 ? 7.617 55.477 58.150 1.00 26.19 416 LEU A CA 1
ATOM 1441 C C . LEU A 1 187 ? 7.152 55.608 56.693 1.00 26.50 416 LEU A C 1
ATOM 1442 O O . LEU A 1 187 ? 7.449 56.612 56.028 1.00 25.06 416 LEU A O 1
ATOM 1447 N N . LEU A 1 188 ? 6.415 54.605 56.211 1.00 23.48 417 LEU A N 1
ATOM 1448 C CA . LEU A 1 188 ? 5.860 54.634 54.864 1.00 25.62 417 LEU A CA 1
ATOM 1449 C C . LEU A 1 188 ? 4.862 55.778 54.647 1.00 27.43 417 LEU A C 1
ATOM 1450 O O . LEU A 1 188 ? 4.852 56.421 53.595 1.00 24.36 417 LEU A O 1
ATOM 1455 N N . THR A 1 189 ? 3.999 55.985 55.637 1.00 26.38 418 THR A N 1
ATOM 1456 C CA . THR A 1 189 ? 3.010 57.045 55.589 1.00 28.87 418 THR A CA 1
ATOM 1457 C C . THR A 1 189 ? 3.646 58.435 55.545 1.00 28.02 418 THR A C 1
ATOM 1458 O O . THR A 1 189 ? 3.315 59.236 54.695 1.00 30.17 418 THR A O 1
ATOM 1462 N N . VAL A 1 190 ? 4.568 58.705 56.457 1.00 29.38 419 VAL A N 1
ATOM 1463 C CA . VAL A 1 190 ? 5.151 60.034 56.552 1.00 29.65 419 VAL A CA 1
ATOM 1464 C C . VAL A 1 190 ? 6.116 60.286 55.402 1.00 28.51 419 VAL A C 1
ATOM 1465 O O . VAL A 1 190 ? 6.211 61.406 54.904 1.00 28.40 419 VAL A O 1
ATOM 1469 N N . GLY A 1 191 ? 6.795 59.235 54.952 1.00 26.59 420 GLY A N 1
ATOM 1470 C CA . GLY A 1 191 ? 7.683 59.331 53.807 1.00 27.07 420 GLY A CA 1
ATOM 1471 C C . GLY A 1 191 ? 6.917 59.665 52.538 1.00 31.36 420 GLY A C 1
ATOM 1472 O O . GLY A 1 191 ? 7.318 60.536 51.747 1.00 29.53 420 GLY A O 1
ATOM 1473 N N . GLN A 1 192 ? 5.805 58.966 52.335 1.00 31.26 421 GLN A N 1
ATOM 1474 C CA . GLN A 1 192 ? 4.950 59.245 51.194 1.00 31.40 421 GLN A CA 1
ATOM 1475 C C . GLN A 1 192 ? 4.338 60.661 51.247 1.00 31.82 421 GLN A C 1
ATOM 1476 O O . GLN A 1 192 ? 4.242 61.326 50.221 1.00 31.94 421 GLN A O 1
ATOM 1482 N N . GLU A 1 193 ? 3.934 61.111 52.435 1.00 32.48 422 GLU A N 1
ATOM 1483 C CA . GLU A 1 193 ? 3.454 62.480 52.608 1.00 33.62 422 GLU A CA 1
ATOM 1484 C C . GLU A 1 193 ? 4.549 63.468 52.173 1.00 33.89 422 GLU A C 1
ATOM 1485 O O . GLU A 1 193 ? 4.289 64.410 51.432 1.00 34.36 422 GLU A O 1
ATOM 1491 N N . HIS A 1 194 ? 5.779 63.228 52.616 1.00 31.25 423 HIS A N 1
ATOM 1492 C CA . HIS A 1 194 ? 6.901 64.107 52.282 1.00 32.40 423 HIS A CA 1
ATOM 1493 C C . HIS A 1 194 ? 7.190 64.080 50.792 1.00 32.96 423 HIS A C 1
ATOM 1494 O O . HIS A 1 194 ? 7.441 65.121 50.169 1.00 33.22 423 HIS A O 1
ATOM 1501 N N . TRP A 1 195 ? 7.147 62.882 50.225 1.00 30.37 424 TRP A N 1
ATOM 1502 C CA . TRP A 1 195 ? 7.373 62.688 48.805 1.00 30.91 424 TRP A CA 1
ATOM 1503 C C . TRP A 1 195 ? 6.399 63.537 47.968 1.00 31.97 424 TRP A C 1
ATOM 1504 O O . TRP A 1 195 ? 6.817 64.200 47.024 1.00 31.44 424 TRP A O 1
ATOM 1515 N N . LYS A 1 196 ? 5.109 63.501 48.302 1.00 31.95 425 LYS A N 1
ATOM 1516 C CA . LYS A 1 196 ? 4.114 64.294 47.573 1.00 34.62 425 LYS A CA 1
ATOM 1517 C C . LYS A 1 196 ? 4.452 65.776 47.619 1.00 31.46 425 LYS A C 1
ATOM 1518 O O . LYS A 1 196 ? 4.421 66.453 46.603 1.00 33.25 425 LYS A O 1
ATOM 1524 N N . ARG A 1 197 ? 4.758 66.280 48.804 1.00 32.52 426 ARG A N 1
ATOM 1525 C CA . ARG A 1 197 ? 5.143 67.677 48.938 1.00 33.82 426 ARG A CA 1
ATOM 1526 C C . ARG A 1 197 ? 6.366 68.071 48.107 1.00 32.07 426 ARG A C 1
ATOM 1527 O O . ARG A 1 197 ? 6.385 69.145 47.507 1.00 31.38 426 ARG A O 1
ATOM 1535 N N . CYS A 1 198 ? 7.369 67.199 48.083 1.00 29.86 427 CYS A N 1
ATOM 1536 C CA . CYS A 1 198 ? 8.621 67.443 47.374 1.00 30.38 427 CYS A CA 1
ATOM 1537 C C . CYS A 1 198 ? 8.490 67.399 45.848 1.00 29.95 427 CYS A C 1
ATOM 1538 O O . CYS A 1 198 ? 9.369 67.893 45.132 1.00 28.23 427 CYS A O 1
ATOM 1541 N N . THR A 1 199 ? 7.409 66.800 45.352 1.00 30.18 428 THR A N 1
ATOM 1542 C CA . THR A 1 199 ? 7.172 66.727 43.915 1.00 28.86 428 THR A CA 1
ATOM 1543 C C . THR A 1 199 ? 5.973 67.598 43.510 1.00 30.56 428 THR A C 1
ATOM 1544 O O . THR A 1 199 ? 5.608 67.657 42.351 1.00 31.07 428 THR A O 1
ATOM 1548 N N . GLY A 1 200 ? 5.349 68.256 44.472 1.00 32.47 429 GLY A N 1
ATOM 1549 C CA . GLY A 1 200 ? 4.182 69.059 44.173 1.00 32.56 429 GLY A CA 1
ATOM 1550 C C . GLY A 1 200 ? 4.406 70.501 44.577 1.00 31.29 429 GLY A C 1
ATOM 1551 O O . GLY A 1 200 ? 5.103 71.240 43.890 1.00 31.50 429 GLY A O 1
ATOM 1552 N N . PRO A 1 201 ? 3.840 70.893 45.718 1.00 32.66 430 PRO A N 1
ATOM 1553 C CA . PRO A 1 201 ? 3.820 72.282 46.192 1.00 31.19 430 PRO A CA 1
ATOM 1554 C C . PRO A 1 201 ? 5.216 72.858 46.425 1.00 32.81 430 PRO A C 1
ATOM 1555 O O . PRO A 1 201 ? 5.424 74.044 46.160 1.00 30.16 430 PRO A O 1
ATOM 1559 N N . LEU A 1 202 ? 6.157 72.056 46.921 1.00 30.91 431 LEU A N 1
ATOM 1560 C CA . LEU A 1 202 ? 7.468 72.621 47.265 1.00 30.35 431 LEU A CA 1
ATOM 1561 C C . LEU A 1 202 ? 8.251 73.101 46.030 1.00 28.42 431 LEU A C 1
ATOM 1562 O O . LEU A 1 202 ? 8.679 74.247 45.984 1.00 28.41 431 LEU A O 1
ATOM 1567 N N . PRO A 1 203 ? 8.436 72.242 45.022 1.00 29.14 432 PRO A N 1
ATOM 1568 C CA . PRO A 1 203 ? 9.156 72.803 43.869 1.00 29.80 432 PRO A CA 1
ATOM 1569 C C . PRO A 1 203 ? 8.393 73.958 43.214 1.00 30.02 432 PRO A C 1
ATOM 1570 O O . PRO A 1 203 ? 9.020 74.800 42.574 1.00 28.85 432 PRO A O 1
ATOM 1574 N N . LYS A 1 204 ? 7.069 73.997 43.360 1.00 30.66 433 LYS A N 1
ATOM 1575 C CA . LYS A 1 204 ? 6.304 75.098 42.777 1.00 32.16 433 LYS A CA 1
ATOM 1576 C C . LYS A 1 204 ? 6.668 76.399 43.466 1.00 30.87 433 LYS A C 1
ATOM 1577 O O . LYS A 1 204 ? 6.739 77.441 42.827 1.00 28.86 433 LYS A O 1
ATOM 1583 N N . GLU A 1 205 ? 6.916 76.334 44.768 1.00 29.45 434 GLU A N 1
ATOM 1584 C CA . GLU A 1 205 ? 7.286 77.516 45.522 1.00 29.08 434 GLU A CA 1
ATOM 1585 C C . GLU A 1 205 ? 8.639 78.077 45.107 1.00 28.98 434 GLU A C 1
ATOM 1586 O O . GLU A 1 20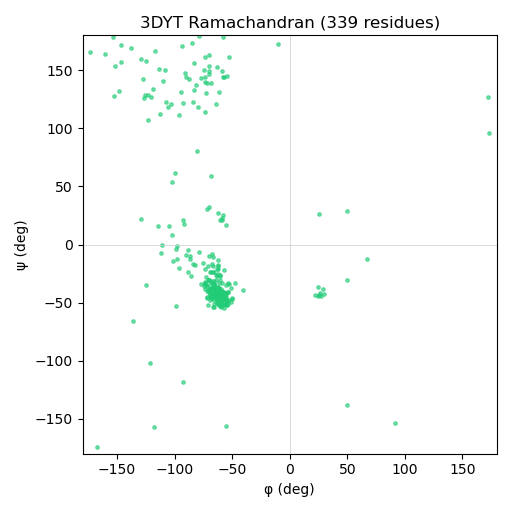5 ? 8.782 79.288 44.932 1.00 26.80 434 GLU A O 1
ATOM 1592 N N . TYR A 1 206 ? 9.637 77.207 44.996 1.00 27.22 435 TYR A N 1
ATOM 1593 C CA . TYR A 1 206 ? 10.950 77.632 44.525 1.00 28.52 435 TYR A CA 1
ATOM 1594 C C . TYR A 1 206 ? 10.849 78.228 43.122 1.00 27.97 435 TYR A C 1
ATOM 1595 O O . TYR A 1 206 ? 11.496 79.220 42.798 1.00 25.08 435 TYR A O 1
ATOM 1604 N N . GLN A 1 207 ? 10.048 77.582 42.291 1.00 27.15 436 GLN A N 1
ATOM 1605 C CA . GLN A 1 207 ? 9.858 78.027 40.930 1.00 28.43 436 GLN A CA 1
ATOM 1606 C C . GLN A 1 207 ? 9.242 79.427 40.908 1.00 27.31 436 GLN A C 1
ATOM 1607 O O . GLN A 1 207 ? 9.681 80.268 40.146 1.00 27.63 436 GLN A O 1
ATOM 1613 N N . LYS A 1 208 ? 8.237 79.665 41.745 1.00 25.43 437 LYS A N 1
ATOM 1614 C CA . LYS A 1 208 ? 7.579 80.961 41.809 1.00 28.62 437 LYS A CA 1
ATOM 1615 C C . LYS A 1 208 ? 8.509 82.047 42.340 1.00 27.50 437 LYS A C 1
ATOM 1616 O O . LYS A 1 208 ? 8.493 83.169 41.855 1.00 27.04 437 LYS A O 1
ATOM 1622 N N . ILE A 1 209 ? 9.316 81.715 43.339 1.00 26.73 438 ILE A N 1
ATOM 1623 C CA . ILE A 1 209 ? 10.292 82.668 43.846 1.00 26.27 438 ILE A CA 1
ATOM 1624 C C . ILE A 1 209 ? 11.303 83.038 42.752 1.00 26.46 438 ILE A C 1
ATOM 1625 O O . ILE A 1 209 ? 11.598 84.219 42.527 1.00 26.11 438 ILE A O 1
ATOM 1630 N N . GLY A 1 210 ? 11.813 82.031 42.052 1.00 25.18 439 GLY A N 1
ATOM 1631 C CA . GLY A 1 210 ? 12.764 82.266 40.978 1.00 25.30 439 GLY A CA 1
ATOM 1632 C C . GLY A 1 210 ? 12.201 83.136 39.859 1.00 27.03 439 GLY A C 1
ATOM 1633 O O . GLY A 1 210 ? 12.868 84.067 39.388 1.00 25.64 439 GLY A O 1
ATOM 1634 N N . LYS A 1 211 ? 10.982 82.828 39.419 1.00 26.79 440 LYS A N 1
ATOM 1635 C CA . LYS A 1 211 ? 10.335 83.623 38.381 1.00 27.97 440 LYS A CA 1
ATOM 1636 C C . LYS A 1 211 ? 10.027 85.033 38.875 1.00 26.68 440 LYS A C 1
ATOM 1637 O O . LYS A 1 211 ? 10.086 85.990 38.109 1.00 26.52 440 LYS A O 1
ATOM 1643 N N . ALA A 1 212 ? 9.697 85.170 40.154 1.00 26.55 441 ALA A N 1
ATOM 1644 C CA . ALA A 1 212 ? 9.435 86.502 40.692 1.00 26.38 441 ALA A CA 1
ATOM 1645 C C . ALA A 1 212 ? 10.696 87.387 40.713 1.00 27.21 441 ALA A C 1
ATOM 1646 O O . ALA A 1 212 ? 10.627 88.608 40.463 1.00 25.34 441 ALA A O 1
ATOM 1648 N N . LEU A 1 213 ? 11.841 86.783 41.019 1.00 25.26 442 LEU A N 1
ATOM 1649 C CA . LEU A 1 213 ? 13.124 87.491 40.938 1.00 25.16 442 LEU A CA 1
ATOM 1650 C C . LEU A 1 213 ? 13.460 87.932 39.508 1.00 25.30 442 LEU A C 1
ATOM 1651 O O . LEU A 1 213 ? 13.958 89.043 39.296 1.00 24.71 442 LEU A O 1
ATOM 1656 N N . GLN A 1 214 ? 13.208 87.068 38.528 1.00 23.88 443 GLN A N 1
ATOM 1657 C CA . GLN A 1 214 ? 13.481 87.429 37.149 1.00 25.69 443 GLN A CA 1
ATOM 1658 C C . GLN A 1 214 ? 12.543 88.531 36.708 1.00 26.80 443 GLN A C 1
ATOM 1659 O O . GLN A 1 214 ? 12.930 89.439 35.965 1.00 26.12 443 GLN A O 1
ATOM 1665 N N . SER A 1 215 ? 11.299 88.448 37.158 1.00 25.44 444 SER A N 1
ATOM 1666 C CA . SER A 1 215 ? 10.338 89.473 36.807 1.00 28.39 444 SER A CA 1
ATOM 1667 C C . SER A 1 215 ? 10.796 90.834 37.324 1.00 27.09 444 SER A C 1
ATOM 1668 O O . SER A 1 215 ? 10.771 91.817 36.588 1.00 27.13 444 SER A O 1
ATOM 1671 N N . LEU A 1 216 ? 11.217 90.882 38.584 1.00 24.95 445 LEU A N 1
ATOM 1672 C CA . LEU A 1 216 ? 11.735 92.114 39.147 1.00 26.12 445 LEU A CA 1
ATOM 1673 C C . LEU A 1 216 ? 12.939 92.629 38.389 1.00 24.40 445 LEU A C 1
ATOM 1674 O O . LEU A 1 216 ? 13.050 93.827 38.147 1.00 24.17 445 LEU A O 1
ATOM 1679 N N . ALA A 1 217 ? 13.867 91.736 38.070 1.00 23.12 446 ALA A N 1
ATOM 1680 C CA . ALA A 1 217 ? 15.053 92.125 37.327 1.00 25.89 446 ALA A CA 1
ATOM 1681 C C . ALA A 1 217 ? 14.634 92.802 36.024 1.00 26.75 446 ALA A C 1
ATOM 1682 O O . ALA A 1 217 ? 15.197 93.818 35.633 1.00 24.09 446 ALA A O 1
ATOM 1684 N N . THR A 1 218 ? 13.631 92.230 35.366 1.00 25.87 447 THR A N 1
ATOM 1685 C CA . THR A 1 218 ? 13.163 92.760 34.093 1.00 26.18 447 THR A CA 1
ATOM 1686 C C . THR A 1 218 ? 12.592 94.171 34.293 1.00 26.99 447 THR A C 1
ATOM 1687 O O . THR A 1 218 ? 12.856 95.070 33.498 1.00 26.56 447 THR A O 1
ATOM 1691 N N . VAL A 1 219 ? 11.828 94.370 35.364 1.00 26.15 448 VAL A N 1
ATOM 1692 C CA . VAL A 1 219 ? 11.313 95.707 35.665 1.00 25.83 448 VAL A CA 1
ATOM 1693 C C . VAL A 1 219 ? 12.494 96.659 35.896 1.00 26.57 448 VAL A C 1
ATOM 1694 O O . VAL A 1 219 ? 12.596 97.729 35.268 1.00 26.76 448 VAL A O 1
ATOM 1698 N N . PHE A 1 220 ? 13.409 96.273 36.774 1.00 24.43 449 PHE A N 1
ATOM 1699 C CA . PHE A 1 220 ? 14.576 97.116 37.014 1.00 25.26 449 PHE A CA 1
ATOM 1700 C C . PHE A 1 220 ? 15.237 97.496 35.677 1.00 28.25 449 PHE A C 1
ATOM 1701 O O . PHE A 1 220 ? 15.594 98.659 35.467 1.00 27.29 449 PHE A O 1
ATOM 1709 N N . SER A 1 221 ? 15.411 96.506 34.805 1.00 25.91 450 SER A N 1
ATOM 1710 C CA . SER A 1 221 ? 15.966 96.717 33.462 1.00 29.23 450 SER A CA 1
ATOM 1711 C C . SER A 1 221 ? 15.279 97.827 32.693 1.00 30.40 450 SER A C 1
ATOM 1712 O O . SER A 1 221 ? 15.923 98.553 31.935 1.00 33.07 450 SER A O 1
ATOM 1715 N N . SER A 1 222 ? 13.965 97.926 32.865 1.00 29.59 451 SER A N 1
ATOM 1716 C CA . SER A 1 222 ? 13.159 98.904 32.147 1.00 30.66 451 SER A CA 1
ATOM 1717 C C . SER A 1 222 ? 13.474 100.333 32.563 1.00 33.49 451 SER A C 1
ATOM 1718 O O . SER A 1 222 ? 12.994 101.283 31.936 1.00 34.58 451 SER A O 1
ATOM 1721 N N . SER A 1 223 ? 14.280 100.515 33.606 1.00 32.36 452 SER A N 1
ATOM 1722 C CA . SER A 1 223 ? 14.682 101.869 33.946 1.00 34.59 452 SER A CA 1
ATOM 1723 C C . SER A 1 223 ? 15.461 102.422 32.754 1.00 39.24 452 SER A C 1
ATOM 1724 O O . SER A 1 223 ? 15.723 103.624 32.676 1.00 40.53 452 SER A O 1
ATOM 1727 N N . GLY A 1 224 ? 15.829 101.522 31.838 1.00 38.53 453 GLY A N 1
ATOM 1728 C CA . GLY A 1 224 ? 16.629 101.859 30.674 1.00 41.95 453 GLY A CA 1
ATOM 1729 C C . GLY A 1 224 ? 18.059 102.282 30.984 1.00 44.34 453 GLY A C 1
ATOM 1730 O O . GLY A 1 224 ? 18.885 102.388 30.070 1.00 43.44 453 GLY A O 1
ATOM 1731 N N . TYR A 1 225 ? 18.345 102.537 32.261 1.00 41.25 454 TYR A N 1
ATOM 1732 C CA . TYR A 1 225 ? 19.691 102.908 32.708 1.00 41.01 454 TYR A CA 1
ATOM 1733 C C . TYR A 1 225 ? 20.722 101.796 32.484 1.00 41.34 454 TYR A C 1
ATOM 1734 O O . TYR A 1 225 ? 20.592 100.695 33.032 1.00 41.09 454 TYR A O 1
ATOM 1743 N N . GLN A 1 226 ? 21.768 102.084 31.716 1.00 41.72 455 GLN A N 1
ATOM 1744 C CA . GLN A 1 226 ? 22.736 101.038 31.366 1.00 43.17 455 GLN A CA 1
ATOM 1745 C C . GLN A 1 226 ? 23.663 100.636 32.526 1.00 40.39 455 GLN A C 1
ATOM 1746 O O . GLN A 1 226 ? 24.235 99.540 32.528 1.00 40.73 455 GLN A O 1
ATOM 1752 N N . GLY A 1 227 ? 23.793 101.509 33.517 1.00 37.60 456 GLY A N 1
ATOM 1753 C CA . GLY A 1 227 ? 24.687 101.247 34.629 1.00 38.48 456 GLY A CA 1
ATOM 1754 C C . GLY A 1 227 ? 24.323 100.083 35.556 1.00 37.24 456 GLY A C 1
ATOM 1755 O O . GLY A 1 227 ? 25.179 99.603 36.300 1.00 33.27 456 GLY A O 1
ATOM 1756 N N . GLU A 1 228 ? 23.069 99.632 35.539 1.00 36.59 457 GLU A N 1
ATOM 1757 C CA . GLU A 1 228 ? 22.646 98.564 36.461 1.00 32.25 457 GLU A CA 1
ATOM 1758 C C . GLU A 1 228 ? 22.485 97.210 35.760 1.00 31.95 457 GLU A C 1
ATOM 1759 O O . GLU A 1 228 ? 21.862 96.295 36.303 1.00 30.44 457 GLU A O 1
ATOM 1765 N N . THR A 1 229 ? 23.051 97.090 34.557 1.00 32.78 458 THR A N 1
ATOM 1766 C CA . THR A 1 229 ? 22.948 95.871 33.746 1.00 33.68 458 THR A CA 1
ATOM 1767 C C . THR A 1 229 ? 23.486 94.613 34.430 1.00 31.72 458 THR A C 1
ATOM 1768 O O . THR A 1 229 ? 22.811 93.590 34.451 1.00 29.81 458 THR A O 1
ATOM 1772 N N . ASP A 1 230 ? 24.709 94.678 34.956 1.00 30.67 459 ASP A N 1
ATOM 1773 C CA . ASP A 1 230 ? 25.295 93.531 35.641 1.00 31.51 459 ASP A CA 1
ATOM 1774 C C . ASP A 1 230 ? 24.571 93.210 36.944 1.00 31.47 459 ASP A C 1
ATOM 1775 O O . ASP A 1 230 ? 24.504 92.051 37.375 1.00 26.84 459 ASP A O 1
ATOM 1780 N N . LEU A 1 231 ? 24.073 94.256 37.591 1.00 28.34 460 LEU A N 1
ATOM 1781 C CA . LEU A 1 231 ? 23.335 94.107 38.828 1.00 27.71 460 LEU A CA 1
ATOM 1782 C C . LEU A 1 231 ? 22.073 93.284 38.559 1.00 26.57 460 LEU A C 1
ATOM 1783 O O . LEU A 1 231 ? 21.785 92.311 39.260 1.00 26.08 460 LEU A O 1
ATOM 1788 N N . ASN A 1 232 ? 21.338 93.671 37.524 1.00 25.97 461 ASN A N 1
ATOM 1789 C CA . ASN A 1 232 ? 20.107 92.986 37.154 1.00 27.12 461 ASN A CA 1
ATOM 1790 C C . ASN A 1 232 ? 20.342 91.616 36.535 1.00 26.69 461 ASN A C 1
ATOM 1791 O O . ASN A 1 232 ? 19.553 90.693 36.755 1.00 24.61 461 ASN A O 1
ATOM 1796 N N . ASP A 1 233 ? 21.427 91.481 35.773 1.00 27.53 462 ASP A N 1
ATOM 1797 C CA . ASP A 1 233 ? 21.831 90.169 35.258 1.00 27.80 462 ASP A CA 1
ATOM 1798 C C . ASP A 1 233 ? 21.999 89.165 36.413 1.00 28.11 462 ASP A C 1
ATOM 1799 O O . ASP A 1 233 ? 21.597 87.997 36.294 1.00 25.78 462 ASP A O 1
ATOM 1804 N N . ALA A 1 234 ? 22.598 89.617 37.520 1.00 23.74 463 ALA A N 1
ATOM 1805 C CA . ALA A 1 234 ? 22.871 88.736 38.644 1.00 24.97 463 ALA A CA 1
ATOM 1806 C C . ALA A 1 234 ? 21.581 88.308 39.344 1.00 25.84 463 ALA A C 1
ATOM 1807 O O . ALA A 1 234 ? 21.468 87.173 39.821 1.00 23.40 463 ALA A O 1
ATOM 1809 N N . ILE A 1 235 ? 20.627 89.230 39.426 1.00 25.04 464 ILE A N 1
ATOM 1810 C CA . ILE A 1 235 ? 19.316 88.922 39.979 1.00 24.28 464 ILE A CA 1
ATOM 1811 C C . ILE A 1 235 ? 18.579 87.962 39.060 1.00 24.44 464 ILE A C 1
ATOM 1812 O O . ILE A 1 235 ? 17.924 87.031 39.516 1.00 22.36 464 ILE A O 1
ATOM 1817 N N . THR A 1 236 ? 18.664 88.213 37.760 1.00 23.63 465 THR A N 1
ATOM 1818 C CA . THR A 1 236 ? 18.062 87.316 36.778 1.00 25.23 465 THR A CA 1
ATOM 1819 C C . THR A 1 236 ? 18.620 85.909 36.933 1.00 26.04 465 THR A C 1
ATOM 1820 O O . THR A 1 236 ? 17.862 84.934 36.958 1.00 25.26 465 THR A O 1
ATOM 1824 N N . GLU A 1 237 ? 19.942 85.802 37.038 1.00 24.85 466 GLU A N 1
ATOM 1825 C CA . GLU A 1 237 ? 20.560 84.492 37.144 1.00 26.30 466 GLU A CA 1
ATOM 1826 C C . GLU A 1 237 ? 20.237 83.804 38.483 1.00 26.46 466 GLU A C 1
ATOM 1827 O O . GLU A 1 237 ? 20.121 82.578 38.533 1.00 26.21 466 GLU A O 1
ATOM 1833 N N . ALA A 1 238 ? 20.089 84.577 39.560 1.00 23.89 467 ALA A N 1
ATOM 1834 C CA . ALA A 1 238 ? 19.676 83.995 40.827 1.00 23.32 467 ALA A CA 1
ATOM 1835 C C . ALA A 1 238 ? 18.256 83.419 40.724 1.00 24.52 467 ALA A C 1
ATOM 1836 O O . ALA A 1 238 ? 17.955 82.352 41.276 1.00 22.25 467 ALA A O 1
ATOM 1838 N N . GLY A 1 239 ? 17.387 84.127 40.012 1.00 23.71 468 GLY A N 1
ATOM 1839 C CA . GLY A 1 239 ? 16.042 83.640 39.767 1.00 24.92 468 GLY A CA 1
ATOM 1840 C C . GLY A 1 239 ? 16.052 82.330 38.989 1.00 25.78 468 GLY A C 1
ATOM 1841 O O . GLY A 1 239 ? 15.297 81.416 39.297 1.00 26.07 468 GLY A O 1
ATOM 1842 N N . LYS A 1 240 ? 16.919 82.232 37.988 1.00 25.87 469 LYS A N 1
ATOM 1843 C CA . LYS A 1 240 ? 17.062 80.998 37.231 1.00 27.20 469 LYS A CA 1
ATOM 1844 C C . LYS A 1 240 ? 17.613 79.866 38.102 1.00 27.90 469 LYS A C 1
ATOM 1845 O O . LYS A 1 240 ? 17.162 78.729 38.001 1.00 26.58 469 LYS A O 1
ATOM 1851 N N . THR A 1 241 ? 18.589 80.183 38.944 1.00 26.07 470 THR A N 1
ATOM 1852 C CA . THR A 1 241 ? 19.083 79.227 39.918 1.00 26.55 470 THR A CA 1
ATOM 1853 C C . THR A 1 241 ? 17.944 78.663 40.778 1.00 26.19 470 THR A C 1
ATOM 1854 O O . THR A 1 241 ? 17.928 77.484 41.081 1.00 24.48 470 THR A O 1
ATOM 1858 N N . TYR A 1 242 ? 16.997 79.499 41.190 1.00 25.86 471 TYR A N 1
ATOM 1859 C CA . TYR A 1 242 ? 15.916 78.982 42.023 1.00 24.62 471 TYR A CA 1
ATOM 1860 C C . TYR A 1 242 ? 14.983 78.060 41.226 1.00 26.39 471 TYR A C 1
ATOM 1861 O O . TYR A 1 242 ? 14.437 77.099 41.781 1.00 26.07 471 TYR A O 1
ATOM 1870 N N . GLU A 1 243 ? 14.844 78.324 39.926 1.00 26.14 472 GLU A N 1
ATOM 1871 C CA . GLU A 1 243 ? 14.118 77.418 39.031 1.00 27.82 472 GLU A CA 1
ATOM 1872 C C . GLU A 1 243 ? 14.842 76.088 38.901 1.00 27.54 472 GLU A C 1
ATOM 1873 O O . GLU A 1 243 ? 14.210 75.040 38.877 1.00 27.32 472 GLU A O 1
ATOM 1879 N N . GLU A 1 244 ? 16.167 76.132 38.798 1.00 27.79 473 GLU A N 1
ATOM 1880 C CA . GLU A 1 244 ? 16.958 74.906 38.754 1.00 29.21 473 GLU A CA 1
ATOM 1881 C C . GLU A 1 244 ? 16.804 74.152 40.064 1.00 28.22 473 GLU A C 1
ATOM 1882 O O . GLU A 1 244 ? 16.656 72.925 40.077 1.00 27.73 473 GLU A O 1
ATOM 1888 N N . ILE A 1 245 ? 16.853 74.880 41.174 1.00 26.80 474 ILE A N 1
ATOM 1889 C CA . ILE A 1 245 ? 16.655 74.247 42.468 1.00 26.60 474 ILE A CA 1
ATOM 1890 C C . ILE A 1 245 ? 15.287 73.563 42.524 1.00 26.78 474 ILE A C 1
ATOM 1891 O O . ILE A 1 245 ? 15.162 72.458 43.056 1.00 24.06 474 ILE A O 1
ATOM 1896 N N . ALA A 1 246 ? 14.263 74.221 41.982 1.00 25.78 475 ALA A N 1
ATOM 1897 C CA . ALA A 1 246 ? 12.932 73.612 41.944 1.00 27.88 475 ALA A CA 1
ATOM 1898 C C . ALA A 1 246 ? 12.970 72.243 41.256 1.00 26.57 475 ALA A C 1
ATOM 1899 O O . ALA A 1 246 ? 12.404 71.285 41.777 1.00 25.54 475 ALA A O 1
ATOM 1901 N N . SER A 1 247 ? 13.636 72.156 40.103 1.00 24.59 476 SER A N 1
ATOM 1902 C CA . SER A 1 247 ? 13.747 70.885 39.377 1.00 26.96 476 SER A CA 1
ATOM 1903 C C . SER A 1 247 ? 14.536 69.870 40.175 1.00 27.07 476 SER A C 1
ATOM 1904 O O . SER A 1 247 ? 14.226 68.689 40.180 1.00 26.80 476 SER A O 1
ATOM 1907 N N . LEU A 1 248 ? 15.572 70.342 40.842 1.00 25.97 477 LEU A N 1
ATOM 1908 C CA . LEU A 1 248 ? 16.407 69.462 41.618 1.00 27.24 477 LEU A CA 1
ATOM 1909 C C . LEU A 1 248 ? 15.599 68.854 42.766 1.00 26.53 477 LEU A C 1
ATOM 1910 O O . LEU A 1 248 ? 15.671 67.642 43.040 1.00 25.49 477 LEU A O 1
ATOM 1915 N N . VAL A 1 249 ? 14.801 69.694 43.406 1.00 24.21 478 VAL A N 1
ATOM 1916 C CA . VAL A 1 249 ? 13.948 69.268 44.505 1.00 26.35 478 VAL A CA 1
ATOM 1917 C C . VAL A 1 249 ? 12.935 68.221 44.039 1.00 27.67 478 VAL A C 1
ATOM 1918 O O . VAL A 1 249 ? 12.752 67.207 44.697 1.00 25.33 478 VAL A O 1
ATOM 1922 N N . ALA A 1 250 ? 12.292 68.471 42.899 1.00 25.14 479 ALA A N 1
ATOM 1923 C CA . ALA A 1 250 ? 11.276 67.570 42.356 1.00 26.81 479 ALA A CA 1
ATOM 1924 C C . ALA A 1 250 ? 11.849 66.210 41.941 1.00 28.31 479 ALA A C 1
ATOM 1925 O O . ALA A 1 250 ? 11.170 65.189 42.018 1.00 28.34 479 ALA A O 1
ATOM 1927 N N . GLU A 1 251 ? 13.103 66.201 41.509 1.00 27.01 480 GLU A N 1
ATOM 1928 C CA . GLU A 1 251 ? 13.735 64.975 41.057 1.00 27.93 480 GLU A CA 1
ATOM 1929 C C . GLU A 1 251 ? 14.450 64.196 42.167 1.00 28.56 480 GLU A C 1
ATOM 1930 O O . GLU A 1 251 ? 14.880 63.063 41.950 1.00 30.19 480 GLU A O 1
ATOM 1936 N N . GLN A 1 252 ? 14.579 64.792 43.348 1.00 24.93 481 GLN A N 1
ATOM 1937 C CA . GLN A 1 252 ? 15.420 64.202 44.393 1.00 27.24 481 GLN A CA 1
ATOM 1938 C C . GLN A 1 252 ? 14.890 62.877 44.991 1.00 27.42 481 GLN A C 1
ATOM 1939 O O . GLN A 1 252 ? 15.662 61.936 45.157 1.00 26.17 481 GLN A O 1
ATOM 1945 N N . PRO A 1 253 ? 13.585 62.802 45.309 1.00 25.84 482 PRO A N 1
ATOM 1946 C CA . PRO A 1 253 ? 13.068 61.570 45.928 1.00 27.43 482 PRO A CA 1
ATOM 1947 C C . PRO A 1 253 ? 13.403 60.285 45.154 1.00 27.93 482 PRO A C 1
ATOM 1948 O O . PRO A 1 253 ? 13.626 59.258 45.797 1.00 25.34 482 PRO A O 1
ATOM 1952 N N . LYS A 1 254 ? 13.454 60.341 43.820 1.00 25.59 483 LYS A N 1
ATOM 1953 C CA . LYS A 1 254 ? 13.770 59.158 43.033 1.00 27.92 483 LYS A CA 1
ATOM 1954 C C . LYS A 1 254 ? 15.168 58.655 43.369 1.00 27.41 483 LYS A C 1
ATOM 1955 O O . LYS A 1 254 ? 15.477 57.502 43.116 1.00 27.29 483 LYS A O 1
ATOM 1961 N N . LYS A 1 255 ? 16.009 59.523 43.929 1.00 25.50 484 LYS A N 1
ATOM 1962 C CA . LYS A 1 255 ? 17.408 59.186 44.189 1.00 26.50 484 LYS A CA 1
ATOM 1963 C C . LYS A 1 255 ? 17.650 58.700 45.630 1.00 26.11 484 LYS A C 1
ATOM 1964 O O . LYS A 1 255 ? 18.672 58.081 45.927 1.00 25.05 484 LYS A O 1
ATOM 1970 N N . ASP A 1 256 ? 16.743 59.017 46.540 1.00 25.94 485 ASP A N 1
ATOM 1971 C CA . ASP A 1 256 ? 16.977 58.619 47.923 1.00 26.57 485 ASP A CA 1
ATOM 1972 C C . ASP A 1 256 ? 15.748 58.037 48.621 1.00 24.94 485 ASP A C 1
ATOM 1973 O O . ASP A 1 256 ? 15.733 56.847 48.959 1.00 26.06 485 ASP A O 1
ATOM 1978 N N . LEU A 1 257 ? 14.731 58.866 48.815 1.00 22.30 486 LEU A N 1
ATOM 1979 C CA . LEU A 1 257 ? 13.509 58.470 49.501 1.00 26.23 486 LEU A CA 1
ATOM 1980 C C . LEU A 1 257 ? 12.863 57.238 48.863 1.00 25.36 486 LEU A C 1
ATOM 1981 O O . LEU A 1 257 ? 12.267 56.411 49.552 1.00 24.19 486 LEU A O 1
ATOM 1986 N N . HIS A 1 258 ? 12.974 57.134 47.546 1.00 23.73 487 HIS A N 1
ATOM 1987 C CA . HIS A 1 258 ? 12.432 55.996 46.825 1.00 25.20 487 HIS A CA 1
ATOM 1988 C C . HIS A 1 258 ? 13.018 54.663 47.303 1.00 25.56 487 HIS A C 1
ATOM 1989 O O . HIS A 1 258 ? 12.305 53.673 47.418 1.00 24.54 487 HIS A O 1
ATOM 1996 N N . PHE A 1 259 ? 14.322 54.636 47.558 1.00 25.25 488 PHE A N 1
ATOM 1997 C CA . PHE A 1 259 ? 14.955 53.416 48.023 1.00 24.57 488 PHE A CA 1
ATOM 1998 C C . PHE A 1 259 ? 14.557 53.118 49.481 1.00 24.97 488 PHE A C 1
ATOM 1999 O O . PHE A 1 259 ? 14.297 51.957 49.833 1.00 24.43 488 PHE A O 1
ATOM 2007 N N . LEU A 1 260 ? 14.486 54.152 50.321 1.00 23.34 489 LEU A N 1
ATOM 2008 C CA . LEU A 1 260 ? 14.055 53.965 51.704 1.00 24.94 489 LEU A CA 1
ATOM 2009 C C . LEU A 1 260 ? 12.628 53.412 51.743 1.00 24.55 489 LEU A C 1
ATOM 2010 O O . LEU A 1 260 ? 12.301 52.518 52.538 1.00 23.15 489 LEU A O 1
ATOM 2023 N N . GLU A 1 262 ? 11.099 51.764 49.175 1.00 23.34 491 GLU A N 1
ATOM 2024 C CA . GLU A 1 262 ? 11.098 50.417 48.614 1.00 24.81 491 GLU A CA 1
ATOM 2025 C C . GLU A 1 262 ? 11.453 49.342 49.653 1.00 25.71 491 GLU A C 1
ATOM 2026 O O . GLU A 1 262 ? 10.819 48.293 49.709 1.00 23.95 491 GLU A O 1
ATOM 2032 N N . CYS A 1 263 ? 12.476 49.599 50.464 1.00 24.55 492 CYS A N 1
ATOM 2033 C CA . CYS A 1 263 ? 12.873 48.647 51.480 1.00 23.25 492 CYS A CA 1
ATOM 2034 C C . CYS A 1 263 ? 11.719 48.457 52.473 1.00 23.30 492 CYS A C 1
ATOM 2035 O O . CYS A 1 263 ? 11.347 47.337 52.811 1.00 22.56 492 CYS A O 1
ATOM 2038 N N . ASN A 1 264 ? 11.129 49.556 52.920 1.00 21.45 493 ASN A N 1
ATOM 2039 C CA . ASN A 1 264 ? 9.991 49.466 53.820 1.00 20.95 493 ASN A CA 1
ATOM 2040 C C . ASN A 1 264 ? 8.750 48.786 53.234 1.00 24.13 493 ASN A C 1
ATOM 2041 O O . ASN A 1 264 ? 8.106 47.999 53.935 1.00 23.75 493 ASN A O 1
ATOM 2046 N N . HIS A 1 265 ? 8.441 49.041 51.953 1.00 23.19 494 HIS A N 1
ATOM 2047 C CA . HIS A 1 265 ? 7.362 48.316 51.274 1.00 25.54 494 HIS A CA 1
ATOM 2048 C C . HIS A 1 265 ? 7.629 46.817 51.275 1.00 24.56 494 HIS A C 1
ATOM 2049 O O . HIS A 1 265 ? 6.734 46.024 51.511 1.00 22.64 494 HIS A O 1
ATOM 2056 N N . GLU A 1 266 ? 8.863 46.436 50.974 1.00 23.33 495 GLU A N 1
ATOM 2057 C CA . GLU A 1 266 ? 9.221 45.030 50.982 1.00 24.66 495 GLU A CA 1
ATOM 2058 C C . GLU A 1 266 ? 9.009 44.413 52.386 1.00 24.20 495 GLU A C 1
ATOM 2059 O O . GLU A 1 266 ? 8.403 43.347 52.510 1.00 21.81 495 GLU A O 1
ATOM 2065 N N . TYR A 1 267 ? 9.467 45.095 53.440 1.00 21.71 496 TYR A N 1
ATOM 2066 C CA . TYR A 1 267 ? 9.274 44.563 54.793 1.00 22.93 496 TYR A CA 1
ATOM 2067 C C . TYR A 1 267 ? 7.812 44.537 55.228 1.00 23.28 496 TYR A C 1
ATOM 2068 O O . TYR A 1 267 ? 7.375 43.600 55.899 1.00 23.07 496 TYR A O 1
ATOM 2077 N N . LYS A 1 268 ? 7.046 45.546 54.826 1.00 23.15 497 LYS A N 1
ATOM 2078 C CA . LYS A 1 268 ? 5.603 45.505 55.058 1.00 23.79 497 LYS A CA 1
ATOM 2079 C C . LYS A 1 268 ? 5.019 44.245 54.424 1.00 23.15 497 LYS A C 1
ATOM 2080 O O . LYS A 1 268 ? 4.152 43.595 55.007 1.00 23.74 497 LYS A O 1
ATOM 2086 N N . GLY A 1 269 ? 5.491 43.919 53.225 1.00 21.96 498 GLY A N 1
ATOM 2087 C CA . GLY A 1 269 ? 5.074 42.710 52.543 1.00 25.38 498 GLY A CA 1
ATOM 2088 C C . GLY A 1 269 ? 5.398 41.444 53.330 1.00 24.72 498 GLY A C 1
ATOM 2089 O O . GLY A 1 269 ? 4.544 40.567 53.465 1.00 24.80 498 GLY A O 1
ATOM 2090 N N . PHE A 1 270 ? 6.619 41.332 53.853 1.00 23.82 499 PHE A N 1
ATOM 2091 C CA . PHE A 1 270 ? 6.958 40.167 54.675 1.00 22.29 499 PHE A CA 1
ATOM 2092 C C . PHE A 1 270 ? 6.072 40.129 55.901 1.00 23.21 499 PHE A C 1
ATOM 2093 O O . PHE A 1 270 ? 5.545 39.075 56.275 1.00 23.10 499 PHE A O 1
ATOM 2101 N N . LEU A 1 271 ? 5.944 41.283 56.553 1.00 22.83 500 LEU A N 1
ATOM 2102 C CA . LEU A 1 271 ? 5.265 41.352 57.837 1.00 23.13 500 LEU A CA 1
ATOM 2103 C C . LEU A 1 271 ? 3.790 40.975 57.719 1.00 24.15 500 LEU A C 1
ATOM 2104 O O . LEU A 1 271 ? 3.203 40.433 58.659 1.00 24.20 500 LEU A O 1
ATOM 2109 N N . GLY A 1 272 ? 3.202 41.257 56.564 1.00 22.92 501 GLY A N 1
ATOM 2110 C CA . GLY A 1 272 ? 1.803 40.960 56.330 1.00 25.02 501 GLY A CA 1
ATOM 2111 C C . GLY A 1 272 ? 1.501 39.473 56.216 1.00 25.65 501 GLY A C 1
ATOM 2112 O O . GLY A 1 272 ? 0.329 39.082 56.191 1.00 25.57 501 GLY A O 1
ATOM 2113 N N . CYS A 1 273 ? 2.546 38.646 56.140 1.00 24.37 502 CYS A N 1
ATOM 2114 C CA . CYS A 1 273 ? 2.375 37.191 56.134 1.00 23.98 502 CYS A CA 1
ATOM 2115 C C . CYS A 1 273 ? 2.257 36.626 57.549 1.00 25.80 502 CYS A C 1
ATOM 2116 O O . CYS A 1 273 ? 1.813 35.496 57.736 1.00 23.75 502 CYS A O 1
ATOM 2119 N N . PHE A 1 274 ? 2.662 37.410 58.546 1.00 22.93 503 PHE A N 1
ATOM 2120 C CA . PHE A 1 274 ? 2.759 36.871 59.899 1.00 25.54 503 PHE A CA 1
ATOM 2121 C C . PHE A 1 274 ? 1.427 36.629 60.618 1.00 27.32 503 PHE A C 1
ATOM 2122 O O . PHE A 1 274 ? 1.328 35.683 61.405 1.00 26.76 503 PHE A O 1
ATOM 2130 N N . PRO A 1 275 ? 0.398 37.453 60.341 1.00 26.59 504 PRO A N 1
ATOM 2131 C CA . PRO A 1 275 ? -0.884 37.109 60.966 1.00 28.02 504 PRO A CA 1
ATOM 2132 C C . PRO A 1 275 ? -1.293 35.654 60.674 1.00 27.10 504 PRO A C 1
ATOM 2133 O O . PRO A 1 275 ? -1.653 34.938 61.602 1.00 28.67 504 PRO A O 1
ATOM 2137 N N . ASP A 1 276 ? -1.219 35.218 59.426 1.00 27.86 505 ASP A N 1
ATOM 2138 C CA . ASP A 1 276 ? -1.546 33.835 59.096 1.00 27.78 505 ASP A CA 1
ATOM 2139 C C . ASP A 1 276 ? -0.557 32.841 59.700 1.00 27.02 505 ASP A C 1
ATOM 2140 O O . ASP A 1 276 ? -0.957 31.815 60.246 1.00 25.75 505 ASP A O 1
ATOM 2145 N N . ILE A 1 277 ? 0.734 33.132 59.601 1.00 25.11 506 ILE A N 1
ATOM 2146 C CA . ILE A 1 277 ? 1.727 32.221 60.157 1.00 25.33 506 ILE A CA 1
ATOM 2147 C C . ILE A 1 277 ? 1.514 32.048 61.669 1.00 25.91 506 ILE A C 1
ATOM 2148 O O . ILE A 1 277 ? 1.420 30.933 62.168 1.00 24.52 506 ILE A O 1
ATOM 2153 N N . ILE A 1 278 ? 1.437 33.158 62.388 1.00 25.38 507 ILE A N 1
ATOM 2154 C CA . ILE A 1 278 ? 1.251 33.132 63.835 1.00 25.34 507 ILE A CA 1
ATOM 2155 C C . ILE A 1 278 ? -0.094 32.483 64.203 1.00 25.85 507 ILE A C 1
ATOM 2156 O O . ILE A 1 278 ? -0.170 31.725 65.146 1.00 26.28 507 ILE A O 1
ATOM 2161 N N . GLY A 1 279 ? -1.159 32.810 63.478 1.00 26.01 508 GLY A N 1
ATOM 2162 C CA . GLY A 1 279 ? -2.454 32.215 63.761 1.00 26.63 508 GLY A CA 1
ATOM 2163 C C . GLY A 1 279 ? -2.376 30.696 63.665 1.00 28.03 508 GLY A C 1
ATOM 2164 O O . GLY A 1 279 ? -2.849 29.971 64.545 1.00 27.20 508 GLY A O 1
ATOM 2165 N N . THR A 1 280 ? -1.757 30.217 62.590 1.00 27.05 509 THR A N 1
ATOM 2166 C CA . THR A 1 280 ? -1.565 28.788 62.378 1.00 26.76 509 THR A CA 1
ATOM 2167 C C . THR A 1 280 ? -0.734 28.144 63.480 1.00 27.85 509 THR A C 1
ATOM 2168 O O . THR A 1 280 ? -1.060 27.045 63.952 1.00 26.73 509 THR A O 1
ATOM 2172 N N . HIS A 1 281 ? 0.337 28.813 63.896 1.00 26.59 510 HIS A N 1
ATOM 2173 C CA . HIS A 1 281 ? 1.157 28.300 64.990 1.00 28.54 510 HIS A CA 1
ATOM 2174 C C . HIS A 1 281 ? 0.391 28.268 66.312 1.00 28.33 510 HIS A C 1
ATOM 2175 O O . HIS A 1 281 ? 0.448 27.284 67.046 1.00 26.57 510 HIS A O 1
ATOM 2182 N N . LYS A 1 282 ? -0.307 29.356 66.618 1.00 27.18 511 LYS A N 1
ATOM 2183 C CA . LYS A 1 282 ? -1.058 29.416 67.861 1.00 29.30 511 LYS A CA 1
ATOM 2184 C C . LYS A 1 282 ? -2.173 28.369 67.838 1.00 29.43 511 LYS A C 1
ATOM 2185 O O . LYS A 1 282 ? -2.453 27.728 68.848 1.00 29.21 511 LYS A O 1
ATOM 2191 N N . GLY A 1 283 ? -2.791 28.190 66.675 1.00 27.93 512 GLY A N 1
ATOM 2192 C CA . GLY A 1 283 ? -3.826 27.185 66.521 1.00 29.97 512 GLY A CA 1
ATOM 2193 C C . GLY A 1 283 ? -3.342 25.791 66.878 1.00 30.78 512 GLY A C 1
ATOM 2194 O O . GLY A 1 283 ? -4.029 25.047 67.576 1.00 31.80 512 GLY A O 1
ATOM 2195 N N . ALA A 1 284 ? -2.151 25.434 66.403 1.00 29.51 513 ALA A N 1
ATOM 2196 C CA . ALA A 1 284 ? -1.581 24.126 66.711 1.00 30.11 513 ALA A CA 1
ATOM 2197 C C . ALA A 1 284 ? -1.223 24.001 68.194 1.00 31.06 513 ALA A C 1
ATOM 2198 O O . ALA A 1 284 ? -1.406 22.940 68.798 1.00 30.60 513 ALA A O 1
ATOM 2200 N N . ILE A 1 285 ? -0.707 25.077 68.780 1.00 29.20 514 ILE A N 1
ATOM 2201 C CA . ILE A 1 285 ? -0.350 25.045 70.194 1.00 30.78 514 ILE A CA 1
ATOM 2202 C C . ILE A 1 285 ? -1.592 24.778 71.037 1.00 32.07 514 ILE A C 1
ATOM 2203 O O . ILE A 1 285 ? -1.567 23.959 71.952 1.00 32.87 514 ILE A O 1
ATOM 2208 N N . GLU A 1 286 ? -2.681 25.453 70.697 1.00 31.13 515 GLU A N 1
ATOM 2209 C CA . GLU A 1 286 ? -3.936 25.295 71.409 1.00 34.29 515 GLU A CA 1
ATOM 2210 C C . GLU A 1 286 ? -4.456 23.858 71.335 1.00 37.69 515 GLU A C 1
ATOM 2211 O O . GLU A 1 286 ? -4.921 23.312 72.341 1.00 37.98 515 GLU A O 1
ATOM 2217 N N . LYS A 1 287 ? -4.346 23.234 70.163 1.00 36.24 516 LYS A N 1
ATOM 2218 C CA . LYS A 1 287 ? -4.782 21.852 69.993 1.00 38.63 516 LYS A CA 1
ATOM 2219 C C . LYS A 1 287 ? -3.939 20.879 70.803 1.00 38.44 516 LYS A C 1
ATOM 2220 O O . LYS A 1 287 ? -4.458 19.892 71.330 1.00 39.89 516 LYS A O 1
ATOM 2226 N N . VAL A 1 288 ? -2.640 21.138 70.897 1.00 35.62 517 VAL A N 1
ATOM 2227 C CA . VAL A 1 288 ? -1.795 20.327 71.768 1.00 36.33 517 VAL A CA 1
ATOM 2228 C C . VAL A 1 288 ? -2.232 20.533 73.221 1.00 36.62 517 VAL A C 1
ATOM 2229 O O . VAL A 1 288 ? -2.341 19.582 73.986 1.00 38.18 517 VAL A O 1
ATOM 2233 N N . LYS A 1 289 ? -2.504 21.780 73.594 1.00 36.40 518 LYS A N 1
ATOM 2234 C CA . LYS A 1 289 ? -2.929 22.074 74.962 1.00 36.98 518 LYS A CA 1
ATOM 2235 C C . LYS A 1 289 ? -4.218 21.348 75.293 1.00 38.70 518 LYS A C 1
ATOM 2236 O O . LYS A 1 289 ? -4.492 21.053 76.456 1.00 39.17 518 LYS A O 1
ATOM 2242 N N . GLU A 1 290 ? -5.011 21.067 74.269 1.00 38.76 519 GLU A N 1
ATOM 2243 C CA . GLU A 1 290 ? -6.277 20.391 74.467 1.00 41.97 519 GLU A CA 1
ATOM 2244 C C . GLU A 1 290 ? -6.085 18.891 74.467 1.00 43.95 519 GLU A C 1
ATOM 2245 O O . GLU A 1 290 ? -6.998 18.149 74.819 1.00 46.83 519 GLU A O 1
ATOM 2251 N N . SER A 1 291 ? -4.910 18.441 74.051 1.00 41.99 520 SER A N 1
ATOM 2252 C CA . SER A 1 291 ? -4.745 17.037 73.696 1.00 44.07 520 SER A CA 1
ATOM 2253 C C . SER A 1 291 ? -5.010 16.072 74.849 1.00 45.72 520 SER A C 1
ATOM 2254 O O . SER A 1 291 ? -5.484 14.957 74.616 1.00 46.84 520 SER A O 1
ATOM 2257 N N . ASP A 1 292 ? -4.696 16.475 76.081 1.00 43.69 521 ASP A N 1
ATOM 2258 C CA . ASP A 1 292 ? -4.959 15.587 77.216 1.00 44.98 521 ASP A CA 1
ATOM 2259 C C . ASP A 1 292 ? -6.460 15.392 77.382 1.00 47.42 521 ASP A C 1
ATOM 2260 O O . ASP A 1 292 ? -6.942 14.267 77.386 1.00 49.04 521 ASP A O 1
ATOM 2265 N N . LYS A 1 293 ? -7.200 16.493 77.481 1.00 47.39 522 LYS A N 1
ATOM 2266 C CA . LYS A 1 293 ? -8.657 16.423 77.556 1.00 47.48 522 LYS A CA 1
ATOM 2267 C C . LYS A 1 293 ? -9.214 15.613 76.385 1.00 49.30 522 LYS A C 1
ATOM 2268 O O . LYS A 1 293 ? -10.039 14.724 76.563 1.00 50.46 522 LYS A O 1
ATOM 2274 N N . LEU A 1 294 ? -8.751 15.934 75.184 1.00 49.68 523 LEU A N 1
ATOM 2275 C CA . LEU A 1 294 ? -9.230 15.279 73.970 1.00 51.25 523 LEU A CA 1
ATOM 2276 C C . LEU A 1 294 ? -9.049 13.771 74.020 1.00 52.35 523 LEU A C 1
ATOM 2277 O O . LEU A 1 294 ? -9.920 13.021 73.586 1.00 55.56 523 LEU A O 1
ATOM 2282 N N . VAL A 1 295 ? -7.911 13.335 74.549 1.00 52.05 524 VAL A N 1
ATOM 2283 C CA . VAL A 1 295 ? -7.614 11.910 74.674 1.00 53.39 524 VAL A CA 1
ATOM 2284 C C . VAL A 1 295 ? -8.477 11.266 75.750 1.00 53.19 524 VAL A C 1
ATOM 2285 O O . VAL A 1 295 ? -9.141 10.257 75.509 1.00 53.52 524 VAL A O 1
ATOM 2289 N N . ALA A 1 296 ? -8.463 11.862 76.939 1.00 52.80 525 ALA A N 1
ATOM 2290 C CA . ALA A 1 296 ? -9.231 11.340 78.066 1.00 53.09 525 ALA A CA 1
ATOM 2291 C C . ALA A 1 296 ? -10.703 11.167 77.695 1.00 54.75 525 ALA A C 1
ATOM 2292 O O . ALA A 1 296 ? -11.371 10.249 78.174 1.00 57.38 525 ALA A O 1
ATOM 2294 N N . THR A 1 297 ? -11.201 12.052 76.837 1.00 54.53 526 THR A N 1
ATOM 2295 C CA . THR A 1 297 ? -12.589 11.996 76.391 1.00 55.42 526 THR A CA 1
ATOM 2296 C C . THR A 1 297 ? -12.716 11.201 75.099 1.00 55.77 526 THR A C 1
ATOM 2297 O O . THR A 1 297 ? -13.686 11.356 74.359 1.00 55.98 526 THR A O 1
ATOM 2301 N N . SER A 1 298 ? -11.721 10.360 74.836 1.00 55.52 527 SER A N 1
ATOM 2302 C CA . SER A 1 298 ? -11.775 9.417 73.726 1.00 57.85 527 SER A CA 1
ATOM 2303 C C . SER A 1 298 ? -12.180 10.081 72.423 1.00 59.13 527 SER A C 1
ATOM 2304 O O . SER A 1 298 ? -12.785 9.440 71.569 1.00 59.63 527 SER A O 1
ATOM 2307 N N . LYS A 1 299 ? -11.864 11.365 72.273 1.00 59.08 528 LYS A N 1
ATOM 2308 C CA . LYS A 1 299 ? -12.145 12.065 71.020 1.00 59.62 528 LYS A CA 1
ATOM 2309 C C . LYS A 1 299 ? -10.981 11.907 70.044 1.00 59.41 528 LYS A C 1
ATOM 2310 O O . LYS A 1 299 ? -11.151 12.020 68.826 1.00 59.21 528 LYS A O 1
ATOM 2316 N N . ILE A 1 300 ? -9.799 11.637 70.591 1.00 57.84 529 ILE A N 1
ATOM 2317 C CA . ILE A 1 300 ? -8.632 11.331 69.771 1.00 58.44 529 ILE A CA 1
ATOM 2318 C C . ILE A 1 300 ? -7.728 10.315 70.478 1.00 57.62 529 ILE A C 1
ATOM 2319 O O . ILE A 1 300 ? -7.781 10.177 71.706 1.00 57.37 529 ILE A O 1
ATOM 2324 N N . THR A 1 301 ? -6.914 9.603 69.700 1.00 55.91 530 THR A N 1
ATOM 2325 C CA . THR A 1 301 ? -6.048 8.553 70.234 1.00 53.36 530 THR A CA 1
ATOM 2326 C C . THR A 1 301 ? -4.731 9.074 70.776 1.00 53.47 530 THR A C 1
ATOM 2327 O O . THR A 1 301 ? -4.390 10.244 70.601 1.00 53.82 530 THR A O 1
ATOM 2331 N N . LEU A 1 302 ? -3.972 8.177 71.400 1.00 52.84 531 LEU A N 1
ATOM 2332 C CA . LEU A 1 302 ? -2.681 8.525 71.976 1.00 52.30 531 LEU A CA 1
ATOM 2333 C C . LEU A 1 302 ? -1.656 8.873 70.902 1.00 53.43 531 LEU A C 1
ATOM 2334 O O . LEU A 1 302 ? -0.941 9.867 71.023 1.00 51.62 531 LEU A O 1
ATOM 2339 N N . GLN A 1 303 ? -1.584 8.058 69.854 1.00 53.54 532 GLN A N 1
ATOM 2340 C CA . GLN A 1 303 ? -0.614 8.289 68.789 1.00 52.21 532 GLN A CA 1
ATOM 2341 C C . GLN A 1 303 ? -0.838 9.636 68.123 1.00 51.69 532 GLN A C 1
ATOM 2342 O O . GLN A 1 303 ? 0.111 10.352 67.801 1.00 50.22 532 GLN A O 1
ATOM 2348 N N . ASP A 1 304 ? -2.103 9.971 67.902 1.00 52.05 533 ASP A N 1
ATOM 2349 C CA . ASP A 1 304 ? -2.446 11.253 67.312 1.00 50.52 533 ASP A CA 1
ATOM 2350 C C . ASP A 1 304 ? -1.847 12.390 68.129 1.00 49.71 533 ASP A C 1
ATOM 2351 O O . ASP A 1 304 ? -1.188 13.269 67.574 1.00 48.08 533 ASP A O 1
ATOM 2356 N N . LYS A 1 305 ? -2.089 12.370 69.444 1.00 48.48 534 LYS A N 1
ATOM 2357 C CA . LYS A 1 305 ? -1.535 13.378 70.346 1.00 46.33 534 LYS A CA 1
ATOM 2358 C C . LYS A 1 305 ? -0.033 13.432 70.161 1.00 44.04 534 LYS A C 1
ATOM 2359 O O . LYS A 1 305 ? 0.566 14.509 70.134 1.00 40.25 534 LYS A O 1
ATOM 2365 N N . GLN A 1 306 ? 0.568 12.257 70.013 1.00 44.37 535 GLN A N 1
ATOM 2366 C CA . GLN A 1 306 ? 2.006 12.164 69.867 1.00 44.97 535 GLN A CA 1
ATOM 2367 C C . GLN A 1 306 ? 2.428 12.957 68.640 1.00 43.38 535 GLN A C 1
ATOM 2368 O O . GLN A 1 306 ? 3.413 13.694 68.675 1.00 41.54 535 GLN A O 1
ATOM 2374 N N . ASN A 1 307 ? 1.667 12.806 67.559 1.00 43.20 536 ASN A N 1
ATOM 2375 C CA . ASN A 1 307 ? 1.994 13.450 66.294 1.00 43.02 536 ASN A CA 1
ATOM 2376 C C . ASN A 1 307 ? 1.758 14.960 66.313 1.00 40.59 536 ASN A C 1
ATOM 2377 O O . ASN A 1 307 ? 2.468 15.716 65.651 1.00 38.55 536 ASN A O 1
ATOM 2390 N N . VAL A 1 309 ? 2.088 16.738 69.058 1.00 34.74 538 VAL A N 1
ATOM 2391 C CA . VAL A 1 309 ? 3.160 17.222 69.907 1.00 35.47 538 VAL A CA 1
ATOM 2392 C C . VAL A 1 309 ? 4.475 17.332 69.137 1.00 33.94 538 VAL A C 1
ATOM 2393 O O . VAL A 1 309 ? 5.197 18.338 69.238 1.00 31.34 538 VAL A O 1
ATOM 2397 N N . LYS A 1 310 ? 4.776 16.307 68.355 1.00 36.02 539 LYS A N 1
ATOM 2398 C CA . LYS A 1 310 ? 5.950 16.321 67.493 1.00 34.22 539 LYS A CA 1
ATOM 2399 C C . LYS A 1 310 ? 5.864 17.444 66.458 1.00 31.79 539 LYS A C 1
ATOM 2400 O O . LYS A 1 310 ? 6.847 18.149 66.206 1.00 31.12 539 LYS A O 1
ATOM 2406 N N . ARG A 1 311 ? 4.696 17.593 65.848 1.00 30.30 540 ARG A N 1
ATOM 2407 C CA . ARG A 1 311 ? 4.528 18.578 64.794 1.00 31.71 540 ARG A CA 1
ATOM 2408 C C . ARG A 1 311 ? 4.731 19.990 65.327 1.00 30.86 540 ARG A C 1
ATOM 2409 O O . ARG A 1 311 ? 5.316 20.829 64.651 1.00 28.27 540 ARG A O 1
ATOM 2417 N N . VAL A 1 312 ? 4.262 20.253 66.543 1.00 28.64 541 VAL A N 1
ATOM 2418 C CA . VAL A 1 312 ? 4.321 21.605 67.054 1.00 28.08 541 VAL A CA 1
ATOM 2419 C C . VAL A 1 312 ? 5.768 21.986 67.348 1.00 26.59 541 VAL A C 1
ATOM 2420 O O . VAL A 1 312 ? 6.142 23.152 67.249 1.00 25.43 541 VAL A O 1
ATOM 2424 N N . SER A 1 313 ? 6.589 21.004 67.709 1.00 26.10 542 SER A N 1
ATOM 2425 C CA . SER A 1 313 ? 8.007 21.277 67.927 1.00 26.08 542 SER A CA 1
ATOM 2426 C C . SER A 1 313 ? 8.743 21.611 66.612 1.00 26.50 542 SER A C 1
ATOM 2427 O O . SER A 1 313 ? 9.627 22.476 66.601 1.00 24.61 542 SER A O 1
ATOM 2430 N N . ILE A 1 314 ? 8.396 20.908 65.528 1.00 26.17 543 ILE A N 1
ATOM 2431 C CA . ILE A 1 314 ? 8.977 21.187 64.212 1.00 25.23 543 ILE A CA 1
ATOM 2432 C C . ILE A 1 314 ? 8.599 22.616 63.769 1.00 26.02 543 ILE A C 1
ATOM 2433 O O . ILE A 1 314 ? 9.444 23.359 63.270 1.00 23.34 543 ILE A O 1
ATOM 2446 N N . SER A 1 316 ? 7.912 25.196 65.615 1.00 22.51 545 SER A N 1
ATOM 2447 C CA . SER A 1 316 ? 8.655 26.169 66.392 1.00 22.57 545 SER A CA 1
ATOM 2448 C C . SER A 1 316 ? 10.100 26.270 65.915 1.00 23.76 545 SER A C 1
ATOM 2449 O O . SER A 1 316 ? 10.629 27.374 65.790 1.00 22.24 545 SER A O 1
ATOM 2452 N N . TYR A 1 317 ? 10.741 25.131 65.645 1.00 23.94 546 TYR A N 1
ATOM 2453 C CA . TYR A 1 317 ? 12.053 25.151 64.996 1.00 23.23 546 TYR A CA 1
ATOM 2454 C C . TYR A 1 317 ? 12.000 25.934 63.672 1.00 22.93 546 TYR A C 1
ATOM 2455 O O . TYR A 1 317 ? 12.866 26.764 63.394 1.00 22.01 546 TYR A O 1
ATOM 2464 N N . ALA A 1 318 ? 11.000 25.652 62.842 1.00 22.23 547 ALA A N 1
ATOM 2465 C CA . ALA A 1 318 ? 10.882 26.371 61.565 1.00 22.10 547 ALA A CA 1
ATOM 2466 C C . ALA A 1 318 ? 10.615 27.870 61.775 1.00 21.82 547 ALA A C 1
ATOM 2467 O O . ALA A 1 318 ? 11.141 28.728 61.035 1.00 21.88 547 ALA A O 1
ATOM 2469 N N . LEU A 1 319 ? 9.782 28.194 62.759 1.00 20.88 548 LEU A N 1
ATOM 2470 C CA . LEU A 1 319 ? 9.475 29.599 63.018 1.00 22.03 548 LEU A CA 1
ATOM 2471 C C . LEU A 1 319 ? 10.729 30.346 63.441 1.00 22.62 548 LEU A C 1
ATOM 2472 O O . LEU A 1 319 ? 11.021 31.446 62.949 1.00 23.02 548 LEU A O 1
ATOM 2477 N N . GLN A 1 320 ? 11.489 29.749 64.343 1.00 21.62 549 GLN A N 1
ATOM 2478 C CA . GLN A 1 320 ? 12.719 30.383 64.805 1.00 21.71 549 GLN A CA 1
ATOM 2479 C C . GLN A 1 320 ? 13.787 30.475 63.708 1.00 20.80 549 GLN A C 1
ATOM 2480 O O . GLN A 1 320 ? 14.504 31.482 63.599 1.00 20.13 549 GLN A O 1
ATOM 2486 N N . ALA A 1 321 ? 13.921 29.411 62.915 1.00 20.99 550 ALA A N 1
ATOM 2487 C CA . ALA A 1 321 ? 14.827 29.457 61.760 1.00 20.87 550 ALA A CA 1
ATOM 2488 C C . ALA A 1 321 ? 14.482 30.623 60.831 1.00 19.29 550 ALA A C 1
ATOM 2489 O O . ALA A 1 321 ? 15.363 31.333 60.364 1.00 19.77 550 ALA A O 1
ATOM 2491 N N . GLU A 1 322 ? 13.200 30.801 60.537 1.00 20.13 551 GLU A N 1
ATOM 2492 C CA . GLU A 1 322 ? 12.807 31.819 59.565 1.00 20.95 551 GLU A CA 1
ATOM 2493 C C . GLU A 1 322 ? 13.027 33.223 60.162 1.00 21.67 551 GLU A C 1
ATOM 2494 O O . GLU A 1 322 ? 13.455 34.135 59.464 1.00 20.37 551 GLU A O 1
ATOM 2508 N N . ASN A 1 324 ? 15.329 34.001 62.224 1.00 20.72 553 ASN A N 1
ATOM 2509 C CA . ASN A 1 324 ? 16.757 34.271 62.161 1.00 20.73 553 ASN A CA 1
ATOM 2510 C C . ASN A 1 324 ? 17.164 34.731 60.771 1.00 21.79 553 ASN A C 1
ATOM 2511 O O . ASN A 1 324 ? 18.046 35.594 60.622 1.00 21.38 553 ASN A O 1
ATOM 2516 N N . HIS A 1 325 ? 16.519 34.147 59.764 1.00 19.01 554 HIS A N 1
ATOM 2517 C CA . HIS A 1 325 ? 16.688 34.599 58.387 1.00 21.78 554 HIS A CA 1
ATOM 2518 C C . HIS A 1 325 ? 16.174 36.023 58.246 1.00 21.84 554 HIS A C 1
ATOM 2519 O O . HIS A 1 325 ? 16.818 36.861 57.626 1.00 21.19 554 HIS A O 1
ATOM 2526 N N . PHE A 1 326 ? 15.004 36.274 58.832 1.00 22.01 555 PHE A N 1
ATOM 2527 C CA . PHE A 1 326 ? 14.359 37.585 58.781 1.00 23.44 555 PHE A CA 1
ATOM 2528 C C . PHE A 1 326 ? 15.211 38.674 59.441 1.00 23.28 555 PHE A C 1
ATOM 2529 O O . PHE A 1 326 ? 15.428 39.732 58.862 1.00 22.59 555 PHE A O 1
ATOM 2537 N N . HIS A 1 327 ? 15.703 38.401 60.645 1.00 21.60 556 HIS A N 1
ATOM 2538 C CA . HIS A 1 327 ? 16.488 39.376 61.387 1.00 24.03 556 HIS A CA 1
ATOM 2539 C C . HIS A 1 327 ? 17.833 39.669 60.758 1.00 22.56 556 HIS A C 1
ATOM 2540 O O . HIS A 1 327 ? 18.251 40.827 60.713 1.00 22.41 556 HIS A O 1
ATOM 2547 N N . SER A 1 328 ? 18.543 38.637 60.312 1.00 22.17 557 SER A N 1
ATOM 2548 C CA . SER A 1 328 ? 19.854 38.894 59.714 1.00 24.02 557 SER A CA 1
ATOM 2549 C C . SER A 1 328 ? 19.703 39.767 58.483 1.00 22.85 557 SER A C 1
ATOM 2550 O O . SER A 1 328 ? 20.484 40.695 58.287 1.00 21.49 557 SER A O 1
ATOM 2553 N N . ASN A 1 329 ? 18.696 39.486 57.660 1.00 22.06 558 ASN A N 1
ATOM 2554 C CA . ASN A 1 329 ? 18.431 40.337 56.496 1.00 21.81 558 ASN A CA 1
ATOM 2555 C C . ASN A 1 329 ? 17.984 41.753 56.888 1.00 21.66 558 ASN A C 1
ATOM 2556 O O . ASN A 1 329 ? 18.440 42.736 56.316 1.00 20.75 558 ASN A O 1
ATOM 2561 N N . ARG A 1 330 ? 17.110 41.826 57.883 1.00 21.53 559 ARG A N 1
ATOM 2562 C CA . ARG A 1 330 ? 16.573 43.083 58.369 1.00 23.26 559 ARG A CA 1
ATOM 2563 C C . ARG A 1 330 ? 17.677 44.047 58.778 1.00 21.56 559 ARG A C 1
ATOM 2564 O O . ARG A 1 330 ? 17.695 45.207 58.382 1.00 20.21 559 ARG A O 1
ATOM 2572 N N . ILE A 1 331 ? 18.582 43.564 59.608 1.00 22.05 560 ILE A N 1
ATOM 2573 C CA . ILE A 1 331 ? 19.657 44.388 60.131 1.00 23.41 560 ILE A CA 1
ATOM 2574 C C . ILE A 1 331 ? 20.530 44.914 59.007 1.00 24.58 560 ILE A C 1
ATOM 2575 O O . ILE A 1 331 ? 20.871 46.107 58.958 1.00 24.45 560 ILE A O 1
ATOM 2580 N N . TYR A 1 332 ? 20.892 44.025 58.093 1.00 23.95 561 TYR A N 1
ATOM 2581 C CA . TYR A 1 332 ? 21.712 44.417 56.966 1.00 23.80 561 TYR A CA 1
ATOM 2582 C C . TYR A 1 332 ? 20.993 45.380 56.008 1.00 23.52 561 TYR A C 1
ATOM 2583 O O . TYR A 1 332 ? 21.596 46.337 55.515 1.00 22.08 561 TYR A O 1
ATOM 2592 N N . ASP A 1 333 ? 19.723 45.108 55.719 1.00 22.93 562 ASP A N 1
ATOM 2593 C CA . ASP A 1 333 ? 18.981 45.905 54.738 1.00 22.06 562 ASP A CA 1
ATOM 2594 C C . ASP A 1 333 ? 18.715 47.322 55.244 1.00 22.47 562 ASP A C 1
ATOM 2595 O O . ASP A 1 333 ? 18.839 48.286 54.489 1.00 21.75 562 ASP A O 1
ATOM 2600 N N . TYR A 1 334 ? 18.304 47.443 56.503 1.00 21.08 563 TYR A N 1
ATOM 2601 C CA . TYR A 1 334 ? 18.015 48.758 57.059 1.00 22.19 563 TYR A CA 1
ATOM 2602 C C . TYR A 1 334 ? 19.294 49.580 57.200 1.00 23.03 563 TYR A C 1
ATOM 2603 O O . TYR A 1 334 ? 19.297 50.776 56.934 1.00 21.42 563 TYR A O 1
ATOM 2612 N N . ASN A 1 335 ? 20.382 48.925 57.594 1.00 22.01 564 ASN A N 1
ATOM 2613 C CA . ASN A 1 335 ? 21.667 49.591 57.651 1.00 23.11 564 ASN A CA 1
ATOM 2614 C C . ASN A 1 335 ? 22.046 50.119 56.270 1.00 24.00 564 ASN A C 1
ATOM 2615 O O . ASN A 1 335 ? 22.397 51.294 56.128 1.00 23.49 564 ASN A O 1
ATOM 2620 N N . SER A 1 336 ? 21.965 49.261 55.252 1.00 22.05 565 SER A N 1
ATOM 2621 C CA . SER A 1 336 ? 22.370 49.658 53.913 1.00 23.30 565 SER A CA 1
ATOM 2622 C C . SER A 1 336 ? 21.517 50.782 53.365 1.00 22.92 565 SER A C 1
ATOM 2623 O O . SER A 1 336 ? 22.041 51.718 52.776 1.00 22.23 565 SER A O 1
ATOM 2626 N N . VAL A 1 337 ? 20.203 50.670 53.512 1.00 21.62 566 VAL A N 1
ATOM 2627 C CA . VAL A 1 337 ? 19.335 51.646 52.862 1.00 22.28 566 VAL A CA 1
ATOM 2628 C C . VAL A 1 337 ? 19.364 53.001 53.565 1.00 21.88 566 VAL A C 1
ATOM 2629 O O . VAL A 1 337 ? 19.278 54.025 52.923 1.00 21.13 566 VAL A O 1
ATOM 2633 N N . ILE A 1 338 ? 19.511 53.004 54.886 1.00 22.36 567 ILE A N 1
ATOM 2634 C CA . ILE A 1 338 ? 19.534 54.266 55.602 1.00 22.15 567 ILE A CA 1
ATOM 2635 C C . ILE A 1 338 ? 20.853 54.986 55.354 1.00 22.42 567 ILE A C 1
ATOM 2636 O O . ILE A 1 338 ? 20.874 56.199 55.191 1.00 22.74 567 ILE A O 1
ATOM 2641 N N . ARG A 1 339 ? 21.948 54.241 55.289 1.00 21.76 568 ARG A N 1
ATOM 2642 C CA . ARG A 1 339 ? 23.208 54.825 54.838 1.00 24.66 568 ARG A CA 1
ATOM 2643 C C . ARG A 1 339 ? 23.102 55.406 53.437 1.00 25.41 568 ARG A C 1
ATOM 2644 O O . ARG A 1 339 ? 23.601 56.495 53.186 1.00 25.33 568 ARG A O 1
ATOM 2652 N N . LEU A 1 340 ? 22.482 54.683 52.509 1.00 23.55 569 LEU A N 1
ATOM 2653 C CA . LEU A 1 340 ? 22.374 55.192 51.145 1.00 25.39 569 LEU A CA 1
ATOM 2654 C C . LEU A 1 340 ? 21.534 56.471 51.109 1.00 24.78 569 LEU A C 1
ATOM 2655 O O . LEU A 1 340 ? 21.881 57.453 50.433 1.00 24.35 569 LEU A O 1
ATOM 2660 N N . TYR A 1 341 ? 20.421 56.434 51.825 1.00 21.37 570 TYR A N 1
ATOM 2661 C CA . TYR A 1 341 ? 19.532 57.570 51.941 1.00 22.18 570 TYR A CA 1
ATOM 2662 C C . TYR A 1 341 ? 20.291 58.811 52.421 1.00 23.63 570 TYR A C 1
ATOM 2663 O O . TYR A 1 341 ? 20.215 59.869 51.804 1.00 23.81 570 TYR A O 1
ATOM 2672 N N . LEU A 1 342 ? 21.018 58.676 53.525 1.00 22.88 571 LEU A N 1
ATOM 2673 C CA . LEU A 1 342 ? 21.777 59.790 54.073 1.00 23.59 571 LEU A CA 1
ATOM 2674 C C . LEU A 1 342 ? 22.875 60.293 53.121 1.00 23.86 571 LEU A C 1
ATOM 2675 O O . LEU A 1 342 ? 23.059 61.511 52.962 1.00 23.39 571 LEU A O 1
ATOM 2680 N N . GLU A 1 343 ? 23.604 59.370 52.492 1.00 24.02 572 GLU A N 1
ATOM 2681 C CA . GLU A 1 343 ? 24.618 59.753 51.509 1.00 26.41 572 GLU A CA 1
ATOM 2682 C C . GLU A 1 343 ? 24.029 60.622 50.410 1.00 25.81 572 GLU A C 1
ATOM 2683 O O . GLU A 1 343 ? 24.600 61.652 50.032 1.00 25.45 572 GLU A O 1
ATOM 2689 N N . GLN A 1 344 ? 22.902 60.186 49.864 1.00 23.50 573 GLN A N 1
ATOM 2690 C CA . GLN A 1 344 ? 22.300 60.913 48.766 1.00 24.27 573 GLN A CA 1
ATOM 2691 C C . GLN A 1 344 ? 21.806 62.273 49.247 1.00 24.03 573 GLN A C 1
ATOM 2692 O O . GLN A 1 344 ? 21.917 63.267 48.528 1.00 22.90 573 GLN A O 1
ATOM 2698 N N . GLN A 1 345 ? 21.266 62.311 50.462 1.00 21.98 574 GLN A N 1
ATOM 2699 C CA . GLN A 1 345 ? 20.757 63.556 51.014 1.00 23.48 574 GLN A CA 1
ATOM 2700 C C . GLN A 1 345 ? 21.886 64.569 51.221 1.00 24.19 574 GLN A C 1
ATOM 2701 O O . GLN A 1 345 ? 21.707 65.763 50.973 1.00 24.20 574 GLN A O 1
ATOM 2707 N N . VAL A 1 346 ? 23.027 64.092 51.715 1.00 23.85 575 VAL A N 1
ATOM 2708 C CA . VAL A 1 346 ? 24.197 64.935 51.878 1.00 24.14 575 VAL A CA 1
ATOM 2709 C C . VAL A 1 346 ? 24.536 65.592 50.536 1.00 25.79 575 VAL A C 1
ATOM 2710 O O . VAL A 1 346 ? 24.673 66.812 50.455 1.00 24.40 575 VAL A O 1
ATOM 2714 N N . GLN A 1 347 ? 24.644 64.775 49.492 1.00 23.41 576 GLN A N 1
ATOM 2715 C CA . GLN A 1 347 ? 24.974 65.268 48.164 1.00 27.26 576 GLN A CA 1
ATOM 2716 C C . GLN A 1 347 ? 23.961 66.280 47.623 1.00 25.04 576 GLN A C 1
ATOM 2717 O O . GLN A 1 347 ? 24.335 67.232 46.970 1.00 24.82 576 GLN A O 1
ATOM 2723 N N . PHE A 1 348 ? 22.683 66.049 47.894 1.00 24.27 577 PHE A N 1
ATOM 2724 C CA . PHE A 1 348 ? 21.608 66.951 47.503 1.00 23.44 577 PHE A CA 1
ATOM 2725 C C . PHE A 1 348 ? 21.762 68.336 48.164 1.00 24.82 577 PHE A C 1
ATOM 2726 O O . PHE A 1 348 ? 21.740 69.356 47.482 1.00 24.57 577 PHE A O 1
ATOM 2734 N N . TYR A 1 349 ? 21.945 68.373 49.481 1.00 23.60 578 TYR A N 1
ATOM 2735 C CA . TYR A 1 349 ? 22.111 69.649 50.159 1.00 25.15 578 TYR A CA 1
ATOM 2736 C C . TYR A 1 349 ? 23.410 70.361 49.751 1.00 25.50 578 TYR A C 1
ATOM 2737 O O . TYR A 1 349 ? 23.437 71.590 49.647 1.00 24.94 578 TYR A O 1
ATOM 2746 N N . GLU A 1 350 ? 24.468 69.592 49.500 1.00 25.09 579 GLU A N 1
ATOM 2747 C CA . GLU A 1 350 ? 25.732 70.159 49.003 1.00 27.68 579 GLU A CA 1
ATOM 2748 C C . GLU A 1 350 ? 25.537 70.792 47.645 1.00 25.90 579 GLU A C 1
ATOM 2749 O O . GLU A 1 350 ? 26.068 71.864 47.356 1.00 23.99 579 GLU A O 1
ATOM 2755 N N . THR A 1 351 ? 24.784 70.098 46.804 1.00 24.41 580 THR A N 1
ATOM 2756 C CA . THR A 1 351 ? 24.514 70.562 45.468 1.00 23.24 580 THR A CA 1
ATOM 2757 C C . THR A 1 351 ? 23.758 71.891 45.497 1.00 24.34 580 THR A C 1
ATOM 2758 O O . THR A 1 351 ? 24.118 72.832 44.792 1.00 24.07 580 THR A O 1
ATOM 2762 N N . ILE A 1 352 ? 22.716 71.971 46.317 1.00 23.96 581 ILE A N 1
ATOM 2763 C CA . ILE A 1 352 ? 21.964 73.221 46.438 1.00 24.69 581 ILE A CA 1
ATOM 2764 C C . ILE A 1 352 ? 22.845 74.360 46.960 1.00 24.29 581 ILE A C 1
ATOM 2765 O O . ILE A 1 352 ? 22.802 75.463 46.430 1.00 24.25 581 ILE A O 1
ATOM 2770 N N . ALA A 1 353 ? 23.641 74.094 47.994 1.00 24.31 582 ALA A N 1
ATOM 2771 C CA . ALA A 1 353 ? 24.530 75.120 48.525 1.00 24.18 582 ALA A CA 1
ATOM 2772 C C . ALA A 1 353 ? 25.493 75.614 47.450 1.00 26.97 582 ALA A C 1
ATOM 2773 O O . ALA A 1 353 ? 25.712 76.824 47.324 1.00 26.32 582 ALA A O 1
ATOM 2775 N N . GLU A 1 354 ? 26.071 74.689 46.683 1.00 24.20 583 GLU A N 1
ATOM 2776 C CA . GLU A 1 354 ? 26.983 75.065 45.607 1.00 27.85 583 GLU A CA 1
ATOM 2777 C C . GLU A 1 354 ? 26.305 75.918 44.522 1.00 26.89 583 GLU A C 1
ATOM 2778 O O . GLU A 1 354 ? 26.896 76.884 44.034 1.00 26.84 583 GLU A O 1
ATOM 2784 N N . LYS A 1 355 ? 25.080 75.572 44.141 1.00 24.38 584 LYS A N 1
ATOM 2785 C CA . LYS A 1 355 ? 24.350 76.386 43.167 1.00 24.96 584 LYS A CA 1
ATOM 2786 C C . LYS A 1 355 ? 24.094 77.818 43.670 1.00 26.23 584 LYS A C 1
ATOM 2787 O O . LYS A 1 355 ? 24.163 78.791 42.898 1.00 26.48 584 LYS A O 1
ATOM 2793 N N . LEU A 1 356 ? 23.781 77.940 44.953 1.00 24.61 585 LEU A N 1
ATOM 2794 C CA . LEU A 1 356 ? 23.490 79.238 45.526 1.00 25.26 585 LEU A CA 1
ATOM 2795 C C . LEU A 1 356 ? 24.792 80.012 45.683 1.00 25.23 585 LEU A C 1
ATOM 2796 O O . LEU A 1 356 ? 24.827 81.223 45.531 1.00 24.80 585 LEU A O 1
ATOM 2801 N N . ARG A 1 357 ? 25.857 79.297 46.015 1.00 25.10 586 ARG A N 1
ATOM 2802 C CA . ARG A 1 357 ? 27.183 79.878 46.067 1.00 26.17 586 ARG A CA 1
ATOM 2803 C C . ARG A 1 357 ? 27.555 80.500 44.714 1.00 26.44 586 ARG A C 1
ATOM 2804 O O . ARG A 1 357 ? 28.118 81.595 44.660 1.00 25.94 586 ARG A O 1
ATOM 2812 N N . GLN A 1 358 ? 27.244 79.808 43.619 1.00 26.41 587 GLN A N 1
ATOM 2813 C CA . GLN A 1 358 ? 27.577 80.325 42.295 1.00 28.09 587 GLN A CA 1
ATOM 2814 C C . GLN A 1 358 ? 26.721 81.538 41.950 1.00 27.46 587 GLN A C 1
ATOM 2815 O O . GLN A 1 358 ? 27.193 82.471 41.302 1.00 27.64 587 GLN A O 1
ATOM 2821 N N . ALA A 1 359 ? 25.452 81.504 42.346 1.00 26.17 588 ALA A N 1
ATOM 2822 C CA . ALA A 1 359 ? 24.571 82.636 42.099 1.00 26.35 588 ALA A CA 1
ATOM 2823 C C . ALA A 1 359 ? 25.136 83.853 42.839 1.00 25.10 588 ALA A C 1
ATOM 2824 O O . ALA A 1 359 ? 25.234 84.926 42.273 1.00 26.31 588 ALA A O 1
ATOM 2826 N N . LEU A 1 360 ? 25.505 83.663 44.104 1.00 25.17 589 LEU A N 1
ATOM 2827 C CA . LEU A 1 360 ? 26.051 84.739 44.932 1.00 25.23 589 LEU A CA 1
ATOM 2828 C C . LEU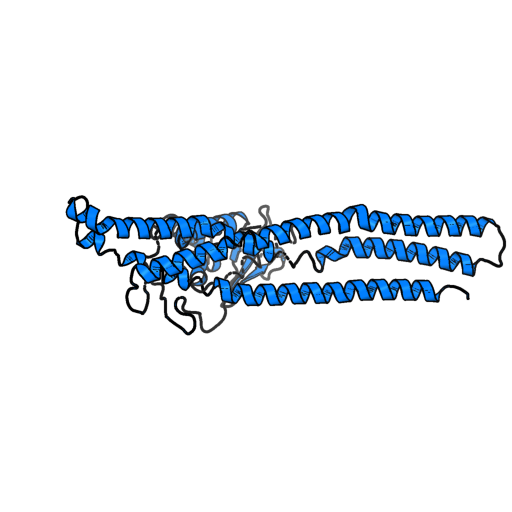 A 1 360 ? 27.305 85.368 44.303 1.00 28.58 589 LEU A C 1
ATOM 2829 O O . LEU A 1 360 ? 27.457 86.596 44.293 1.00 27.41 589 LEU A O 1
ATOM 2834 N N . SER A 1 361 ? 28.185 84.525 43.763 1.00 27.30 590 SER A N 1
ATOM 2835 C CA . SER A 1 361 ? 29.444 85.000 43.193 1.00 29.07 590 SER A CA 1
ATOM 2836 C C . SER A 1 361 ? 29.269 85.951 42.004 1.00 29.63 590 SER A C 1
ATOM 2837 O O . SER A 1 361 ? 30.188 86.685 41.648 1.00 31.20 590 SER A O 1
ATOM 2840 N N . ARG A 1 362 ? 28.095 85.953 41.388 1.00 28.81 591 ARG A N 1
ATOM 2841 C CA . ARG A 1 362 ? 27.885 86.811 40.234 1.00 28.71 591 ARG A CA 1
ATOM 2842 C C . ARG A 1 362 ? 27.535 88.271 40.592 1.00 29.79 591 ARG A C 1
ATOM 2843 O O . ARG A 1 362 ? 27.650 89.152 39.752 1.00 29.14 591 ARG A O 1
ATOM 2851 N N . PHE A 1 363 ? 27.113 88.517 41.829 1.00 27.80 592 PHE A N 1
ATOM 2852 C CA . PHE A 1 363 ? 26.673 89.857 42.239 1.00 27.63 592 PHE A CA 1
ATOM 2853 C C . PHE A 1 363 ? 27.809 90.843 42.401 1.00 28.51 592 PHE A C 1
ATOM 2854 O O . PHE A 1 363 ? 28.793 90.551 43.085 1.00 27.48 592 PHE A O 1
ATOM 2862 N N . PRO A 1 364 ? 27.660 92.031 41.791 1.00 29.64 593 PRO A N 1
ATOM 2863 C CA . PRO A 1 364 ? 28.553 93.135 42.139 1.00 28.14 593 PRO A CA 1
ATOM 2864 C C . PRO A 1 364 ? 28.422 93.431 43.621 1.00 29.30 593 PRO A C 1
ATOM 2865 O O . PRO A 1 364 ? 27.352 93.206 44.218 1.00 29.53 593 PRO A O 1
ATOM 2869 N N . VAL A 1 365 ? 29.519 93.893 44.210 1.00 28.43 594 VAL A N 1
ATOM 2870 C CA . VAL A 1 365 ? 29.568 94.281 45.614 1.00 28.68 594 VAL A CA 1
ATOM 2871 C C . VAL A 1 365 ? 29.547 95.810 45.704 1.00 30.70 594 VAL A C 1
ATOM 2872 O O . VAL A 1 365 ? 30.344 96.492 45.049 1.00 28.01 594 VAL A O 1
#

GO terms:
  GO:0005545 1-phosphatidylinositol binding (F, IDA)
  GO:0005802 trans-Golgi network (C, IDA)
  GO:0005905 clathrin-coated pit (C, IDA)
  GO:0030136 clathrin-coated vesicle (C, IDA)
  GO:0030659 cytoplasmic vesicle membrane (C, IDA)
  GO:0031410 cytoplasmic vesicle (C, IDA)
  GO:0043547 positive regulation of GTPase activity (P, IDA)
  GO:0060988 lipid tube assembly (P, IDA)
  GO:0065003 protein-containi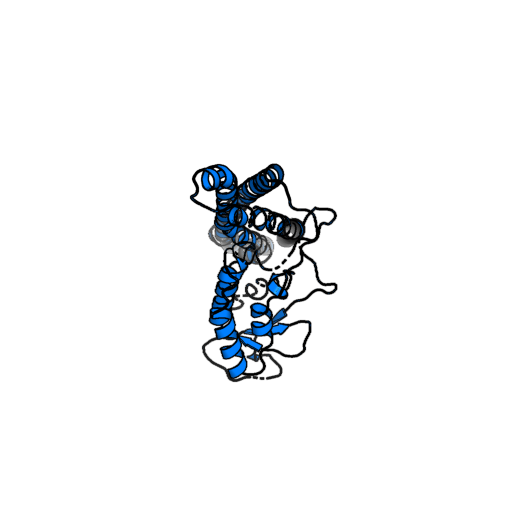ng complex assembly (P, IDA)
  GO:0036089 cleavage furrow formation (P, IMP)
  GO:0016197 endosomal transport (P, IMP)
  GO:0006886 intracellular protein transport (P, IMP)
  GO:0006897 endocytosis (P, IMP)
  GO:0006898 receptor-mediated endocytosis (P, IMP)
  GO:0000281 mitotic cytokinesis (P, IMP)
  GO:0005515 protein binding (F, IPI)
  GO:0031625 ubiquitin protein ligase binding (F, IPI)
  GO:0042803 protein homodimerization activity (F, IPI)
  GO:0005829 cytosol (C, TAS)
  GO:0042802 identical protein binding (F, IPI)

Radius of gyration: 28.75 Å; Cα contacts (8 Å, |Δi|>4): 372; chains: 1; bounding box: 42×95×59 Å

Organism: Homo sapiens (NCBI:txid9606)

Solvent-accessible surface area: 20652 Å² total

Sequence (341 aa):
EKIPIIVGDYGPWVYPTSTFDCVVADPRKGSKYGLKSYIEYQLTPTNTNRSVNHRYKHFDWLYERLLVKFGSAIPIPSLPFIKRERLQAWTRCRHPVISESEVFQQFLNFRDEKEWKTGKRKAERDELAGVIFSTEPEAPDLDLVEIEQKCEAVGKFTKADDGVKELLTVGQEHWKRCTGPLPKEYQKIGKALQSLATVFSSSGYQGETDLNDAITEAGKTYEEIASLVAEQPKKDLHFLECNHEYKGFLGCFPDIIGTHKGAIEKVKESDKLVATSKITLQDKQNVKRVSISYALQAENHFHSNRIYDYNSVIRLYLEQQVQFYETIAEKLRQALSRFPV

Nearest PDB structures (foldseek):
  3dyt-assembly1_A-2  TM=1.001E+00  e=7.944E-49  Homo sapiens
  2rai-assembly1_A  TM=9.560E-01  e=1.595E-43  Homo sapiens
  2raj-assembly1_A  TM=9.587E-01  e=3.695E-43  Homo sapiens
  2rai-assembly1_B  TM=9.496E-01  e=7.174E-42  Homo sapiens
  4akv-assembly1_B  TM=8.972E-01  e=1.175E-22  Homo sapiens

B-factor: mean 32.97, std 9.59, range [19.01, 84.59]

Foldseek 3Di:
DAFEWEQDPLGIHDFDPDQKAKDWAQCVPDPPDDDDPPGWIWIDIPVDPDIDIGGPVVVVLLLVLCCFQCLLFAFQFDQDVPVSVRVRVSSCSRPRVQVPDLLNVQSTDPDDPVSNVVSSVVSVPDPNGHLVLVRYYPDDFDDLVVLVVLLVVVVVVLVVLVVLVVLVVVLVVVLCCLQPVVLVVLLVQLVVQLVVLVVVVVVVDPVCVLQSVLSNLLSVLSNVLSVLSNPQCVQASVLCSLSSRSNSRSVSVVSNSVSLVVVSVCLVCVVVCPVVVVDHPVVNVVSRSSRSSSSNSNSVVVVVCVVVSNVVNVVSNVVSVVVSVVVSVVSNVVSVVSHDD

Secondary structure (DSSP, 8-state):
----B--BBTB-----SS---EEEE-GGGS------SS-EEEEEETT-S--EEEEHHHHHHHHHHHHHHHTTTSPPPPP------HHHH------TTGGGSHHHHHHHH-SSHHHHHHHHHHHHT-------TT--BSSPPPPHHHHHHHHHHHHHHHH--HHHHHHHHHHHHHHHHHHTHHHHHHHHHHHHHHHHHHHHHTT--GGGHHHHHHHHHHHHHHHHHHHHHHHSGGGTTTT--HHHHHHHHHTTHHHHHHHHHHHHHHHHTHHHHHHTTSS-HHHHH--HHHH--HHHHH--HHHHHHHHHHHHHHHHHHHHHHHHHHHHHHHHHHHHHTS--

CATH classification: 3.30.1520.10 (+1 more: 1.20.1270.60)

=== Feature glossary ===
A reading guide for the features in this record.

Start from the sequence.

  · Sequence gives the chain of amino acids in standard one-letter code (A=alanine, C=cysteine, …, Y=tyrosine), read N→C. It is the only feature that is directly encoded by the gene; all structural features are derived from the folded form of this sequence.

Fold it, and you get atomic coordinates and the backbone conformation that goes with them.

  · Structure coordinates are given as an mmCIF _atom_site loop: one row per atom with element, residue name, chain id, sequence number, and x/y/z position in Å. Only the four main-chain atoms per residue are included here; side chains are omitted to keep the record compact.

  · Backbone dihedral angles. Every residue except chain termini has a φ (preceding-C → N → Cα → C) and a ψ (N → Cα → C → next-N). They are reported in degrees following the IUPAC sign convention. Secondary structure is essentially a statement about which (φ, ψ) basin each residue occupies.

  · Eight-state secondary structure (DSSP): H is the canonical α-helix, G the tighter 3₁₀-helix, I the wider π-helix; E/B are β-structure, T and S are turns and bends, and '-' is everything else. DSSP derives these from the pattern of main-chain N–H···O=C hydrogen bonds, not from the sequence.

  · SS3 is a coarse helix/strand/coil call (letters a/b/c) made by the P-SEA algorithm from inter-Cα distances and dihedrals. It is less detailed than DSSP but needs only Cα positions.

Summarize the fold with a handful of shape descriptors and a per-residue structural alphabet.

  · Radius of gyration (Rg) is the root-mean-square distance of Cα atoms from their centroid — a single number for overall size and compactness. A globular domain of N residues has Rg ≈ 2.2·N^0.38 Å; an extended or disordered chain has a much larger Rg. The Cα contact count is the number of residue pairs whose Cα atoms are within 8 Å and are more than four positions apart in sequence — a standard proxy for tertiary packing density. The bounding box is the smallest axis-aligned box enclosing all Cα atoms.

  · 3Di is Foldseek's structural alphabet. Each residue is assigned one of twenty discrete states based on how its Cα sits relative to its spatial (not sequential) neighbors. Aligning 3Di strings finds structural homologs roughly as well as full 3D superposition, but orders of magnitude faster.

  · Solvent-accessible surface area (SASA) is the area in Å² traced out by the centre of a 1.4 Å probe sphere (a water molecule) rolled over the protein's van der Waals surface (Shrake–Rupley / Lee–Richards construction). Buried residues have near-zero SASA; fully exposed residues can exceed 200 Å². The total SASA scales roughly with the number of surface residues.

Ask how reliable the model is.

  · For AlphaFold models, the B-factor field carries pLDDT — the model's own estimate of local accuracy on a 0–100 scale. Regions with pLDDT<50 should be treated as essentially unmodeled; they often correspond to intrinsically disordered segments.

  · For experimental (PDB) structures, the B-factor (temperature factor) quantifies the positional spread of each atom in the crystal — a combination of thermal vibration and static disorder — in units of Å². High B-factors mark flexible loops or poorly resolved regions; low B-factors mark the rigid, well-ordered core.

  · Predicted Aligned Error (PAE) is an AlphaFold confidence matrix: entry (i, j) is the expected error in the position of residue j, in ångströms, when the prediction is superimposed on the true structure at residue i. Low PAE within a block of residues means that block is internally rigid and well-predicted; high PAE between two blocks means their relative placement is uncertain even if each block individually is confident.

Place it in context: what it resembles, what it is annotated as, and how it looks.

  · Structural nearest neighbors (via Foldseek easy-search vs the PDB). Reported per hit: target PDB id, E-value, and alignment TM-score. A TM-score above ~0.5 is the conventional threshold for 'same fold'.

  · Functional annotations link the protein to curated databases. InterPro entries identify conserved domains and families by matching the sequence against member-database signatures (Pfam, PROSITE, CDD, …). Gene Ontology (GO) terms describe molecular function, biological process, and cellular component in a controlled vocabulary. CATH places the structure in a hierarchical fold classification (Class/Architecture/Topology/Homologous-superfamily). The organism is the source species.

  · The contact map is a binary N×N matrix image: pixel (i, j) is dark where Cα_i and Cα_j are within 8 Å and |i−j|>4. Because the |i−j|>4 filter removes local helical contacts, off-diagonal stripes parallel to the main diagonal indicate parallel β-sheets; stripes perpendicular to it indicate antiparallel β-sheets. The Ramachandran plot scatters every residue's (φ, ψ) pair against the sterically allowed regions. The PAE heatmap renders the predicted-aligned-error matrix.

  · Six rendered views show the 3D structure from the faces of a cube — i.e. along ±x, ±y, ±z. Rendering representation is drawn randomly per protein from cartoon (secondary-structure ribbons), sticks (backbone bonds), or molecular surface; coloring is either N→C rainbow (blue at the N-terminus through red at the C-terminus) or one color per chain.